Protein AF-A0A964AN20-F1 (afdb_monomer)

Foldseek 3Di:
DDDDDPPPPPDPVLVVCAPVLLVPVFDWDKQWQDLVPNVVSLVVVLVVVVVVCVVDPQFWKFKDFPNHTDDDTHGPCCSNVVPNCCVVCVPDVNVVVVVVVDTGIITITRDDPLSVLQVVLSVCVVVVVLVSSLVSLVVSCVSPVLPLSSLLNNLVSCVVVVVNVSSLVSLVSSLVPVPGPSNVVSVVVNVVVVVD

pLDDT: mean 70.4, std 17.15, range [36.31, 95.69]

Solvent-accessible surface area (backbone atoms only — not comparable to full-atom values): 10797 Å² total; per-residue (Å²): 135,86,84,83,81,82,86,81,82,80,77,60,70,70,68,80,53,61,64,54,50,54,69,71,66,59,64,66,45,79,42,71,38,43,83,93,43,46,72,56,41,51,51,52,50,50,54,57,49,47,59,47,45,77,74,39,87,53,51,26,39,35,42,23,47,93,89,40,73,61,73,75,75,37,48,32,69,50,62,69,64,59,67,51,45,56,71,66,37,65,52,69,50,40,48,52,51,62,74,62,74,53,79,39,66,38,38,40,34,61,45,42,74,41,58,58,34,31,50,51,16,42,54,30,42,75,72,64,39,52,71,61,14,51,51,26,20,52,50,18,32,72,74,34,80,82,38,33,52,30,26,29,54,44,15,53,51,30,43,77,72,65,41,51,71,64,13,52,52,24,20,58,60,8,34,70,39,75,89,41,63,34,7,48,52,20,46,55,51,51,53,61,63,74,75,110

Nearest PDB structures (foldseek):
  3ma5-assembly1_A  TM=8.928E-01  e=1.104E-02  Salinibacter ruber DSM 13855
  6zbk-assembly1_A  TM=6.399E-01  e=8.072E-02  Homo sapiens
  8ye5-assembly1_A  TM=6.443E-01  e=7.249E-02  Dehalobacter sp.
  6b85-assembly1_J  TM=3.900E-01  e=4.669E-03  synthetic construct
  8ye5-assembly1_B  TM=6.447E-01  e=1.241E-01  Dehalobacter sp.

Mean predicted aligned error: 14.29 Å

Secondary structure (DSSP, 8-state):
------TT--S-HHHHTTTHHHHHHS-EEEEEE-TTSHHHHHHHHHHHHHHHHHHS---EEEEEETTEE-SPPEEHHHHHTSTTHHHHIIIIIHHHHHHH-S-EEEEEEEE-HHHHHHHHHHHHHHTT-HHHHHHHHHHHHHH-TT-HHHHHHHHHHHHHTT-HHHHHHHHHHHTT-SSSHHHHHHHHHHHHHH--

Structure (mmCIF, N/CA/C/O backbone):
data_AF-A0A964AN20-F1
#
_entry.id   AF-A0A964AN20-F1
#
loop_
_atom_site.group_PDB
_atom_site.id
_atom_site.type_symbol
_atom_site.label_atom_id
_atom_site.label_alt_id
_atom_site.label_comp_id
_atom_site.label_asym_id
_atom_site.label_entity_id
_atom_site.label_seq_id
_atom_site.pdbx_PDB_ins_code
_atom_site.Cartn_x
_atom_site.Cartn_y
_atom_site.Cartn_z
_atom_site.occupancy
_atom_site.B_iso_or_equiv
_atom_site.auth_seq_id
_atom_site.auth_comp_id
_atom_site.auth_asym_id
_atom_site.auth_atom_id
_atom_site.pdbx_PDB_model_num
ATOM 1 N N . MET A 1 1 ? -27.726 37.365 24.571 1.00 39.28 1 MET A N 1
ATOM 2 C CA . MET A 1 1 ? -28.170 36.554 23.419 1.00 39.28 1 MET A CA 1
ATOM 3 C C . MET A 1 1 ? -27.233 35.361 23.343 1.00 39.28 1 MET A C 1
ATOM 5 O O . MET A 1 1 ? -26.036 35.620 23.393 1.00 39.28 1 MET A O 1
ATOM 9 N N . PRO A 1 2 ? -27.728 34.114 23.355 1.00 36.31 2 PRO A N 1
ATOM 10 C CA . PRO A 1 2 ? -26.884 32.935 23.206 1.00 36.31 2 PRO A CA 1
ATOM 11 C C . PRO A 1 2 ? -26.557 32.668 21.727 1.00 36.31 2 PRO A C 1
ATOM 13 O O . PRO A 1 2 ? -27.340 33.026 20.850 1.00 36.31 2 PRO A O 1
ATOM 16 N N . ASP A 1 3 ? -25.372 32.091 21.535 1.00 44.06 3 ASP A N 1
ATOM 17 C CA . ASP A 1 3 ? -24.833 31.261 20.450 1.00 44.06 3 ASP A CA 1
ATOM 18 C C . ASP A 1 3 ? -25.359 31.381 19.009 1.00 44.06 3 ASP A C 1
ATOM 20 O O . ASP A 1 3 ? -26.504 31.072 18.687 1.00 44.06 3 ASP A O 1
ATOM 24 N N . GLN A 1 4 ? -24.413 31.662 18.108 1.00 38.28 4 GLN A N 1
ATOM 25 C CA . GLN A 1 4 ? -24.380 31.074 16.769 1.00 38.28 4 GLN A CA 1
ATOM 26 C C . GLN A 1 4 ? -23.122 30.210 16.652 1.00 38.28 4 GLN A C 1
ATOM 28 O O . GLN A 1 4 ? -22.058 30.664 16.241 1.00 38.28 4 GLN A O 1
ATOM 33 N N . ASP A 1 5 ? -23.270 28.981 17.140 1.00 39.00 5 ASP A N 1
ATOM 34 C CA . ASP A 1 5 ? -22.847 27.731 16.507 1.00 39.00 5 ASP A CA 1
ATOM 35 C C . ASP A 1 5 ? -21.894 27.884 15.301 1.00 39.00 5 ASP A C 1
ATOM 37 O O . ASP A 1 5 ? -22.297 27.928 14.137 1.00 39.00 5 ASP A O 1
ATOM 41 N N . ASN A 1 6 ? -20.592 27.927 15.587 1.00 37.28 6 ASN A N 1
ATOM 42 C CA . ASN A 1 6 ? -19.545 27.666 14.604 1.00 37.28 6 ASN A CA 1
ATOM 43 C C . ASN A 1 6 ? -19.375 26.143 14.458 1.00 37.28 6 ASN A C 1
ATOM 45 O O . ASN A 1 6 ? -18.392 25.560 14.908 1.00 37.28 6 ASN A O 1
ATOM 49 N N . ALA A 1 7 ? -20.378 25.490 13.875 1.00 37.16 7 ALA A N 1
ATOM 50 C CA . ALA A 1 7 ? -20.425 24.045 13.664 1.00 37.16 7 ALA A CA 1
ATOM 51 C C . ALA A 1 7 ? -19.772 23.625 12.331 1.00 37.16 7 ALA A C 1
ATOM 53 O O . ALA A 1 7 ? -20.357 22.859 11.567 1.00 37.16 7 ALA A O 1
ATOM 54 N N . GLN A 1 8 ? -18.582 24.147 12.010 1.00 38.41 8 GLN A N 1
ATOM 55 C CA . GLN A 1 8 ? -17.880 23.800 10.762 1.00 38.41 8 GLN A CA 1
ATOM 56 C C . GLN A 1 8 ? -16.446 23.274 10.920 1.00 38.41 8 GLN A C 1
ATOM 58 O O . GLN A 1 8 ? -15.786 23.069 9.909 1.00 38.41 8 GLN A O 1
ATOM 63 N N . ASP A 1 9 ? -15.963 22.969 12.129 1.00 40.94 9 ASP A N 1
ATOM 64 C CA . ASP A 1 9 ? -14.586 22.462 12.286 1.00 40.94 9 ASP A CA 1
ATOM 65 C C . ASP A 1 9 ? -14.457 21.369 13.360 1.00 40.94 9 ASP A C 1
ATOM 67 O O . ASP A 1 9 ? -13.808 21.534 14.389 1.00 40.94 9 ASP A O 1
ATOM 71 N N . THR A 1 10 ? -15.149 20.243 13.159 1.00 39.31 10 THR A N 1
ATOM 72 C CA . THR A 1 10 ? -15.039 19.055 14.034 1.00 39.31 10 THR A CA 1
ATOM 73 C C . THR A 1 10 ? -14.779 17.762 13.266 1.00 39.31 10 THR A C 1
ATOM 75 O O . THR A 1 10 ? -15.050 16.679 13.779 1.00 39.31 10 THR A O 1
ATOM 78 N N . GLN A 1 11 ? -14.213 17.837 12.057 1.00 38.84 11 GLN A N 1
ATOM 79 C CA . GLN A 1 11 ? -13.643 16.629 11.462 1.00 38.84 11 GLN A CA 1
ATOM 80 C C . GLN A 1 11 ? -12.325 16.310 12.182 1.00 38.84 11 GLN A C 1
ATOM 82 O O . GLN A 1 11 ? -11.408 17.144 12.162 1.00 38.84 11 GLN A O 1
ATOM 87 N N . PRO A 1 12 ? -12.213 15.156 12.869 1.00 48.31 12 PRO A N 1
ATOM 88 C CA . PRO A 1 12 ? -10.978 14.779 13.546 1.00 48.31 12 PRO A CA 1
ATOM 89 C C . PRO A 1 12 ? -9.826 14.787 12.532 1.00 48.31 12 PRO A C 1
ATOM 91 O O . PRO A 1 12 ? -9.980 14.293 11.421 1.00 48.31 12 PRO A O 1
ATOM 94 N N . GLU A 1 13 ? -8.671 15.357 12.896 1.00 49.47 13 GLU A N 1
ATOM 95 C CA . GLU A 1 13 ? -7.493 15.537 12.016 1.00 49.47 13 GLU A CA 1
ATOM 96 C C . GLU A 1 13 ? -7.083 14.281 11.237 1.00 49.47 13 GLU A C 1
ATOM 98 O O . GLU A 1 13 ? -6.589 14.358 10.118 1.00 49.47 13 GLU A O 1
ATOM 103 N N . ASP A 1 14 ? -7.394 13.120 11.790 1.00 48.59 14 ASP A N 1
ATOM 104 C CA . ASP A 1 14 ? -7.107 11.813 11.221 1.00 48.59 14 ASP A CA 1
ATOM 105 C C . ASP A 1 14 ? -7.927 11.512 9.940 1.00 48.59 14 ASP A C 1
ATOM 107 O O . ASP A 1 14 ? -7.502 10.704 9.118 1.00 48.59 14 ASP A O 1
ATOM 111 N N . GLU A 1 15 ? -9.074 12.178 9.728 1.00 49.66 15 GLU A N 1
ATOM 112 C CA . GLU A 1 15 ? -9.816 12.162 8.453 1.00 49.66 15 GLU A CA 1
ATOM 113 C C . GLU A 1 15 ? -9.098 12.980 7.368 1.00 49.66 15 GLU A C 1
ATOM 115 O O . GLU A 1 15 ? -9.157 12.629 6.190 1.00 49.66 15 GLU A O 1
ATOM 120 N N . ARG A 1 16 ? -8.362 14.040 7.743 1.00 55.00 16 ARG A N 1
ATOM 121 C CA . ARG A 1 16 ? -7.629 14.896 6.786 1.00 55.00 16 ARG A CA 1
ATOM 122 C C . ARG A 1 16 ? -6.410 14.196 6.184 1.00 55.00 16 ARG A C 1
ATOM 124 O O . ARG A 1 16 ? -5.972 14.565 5.088 1.00 55.00 16 ARG A O 1
ATOM 131 N N . ASP A 1 17 ? -5.890 13.193 6.882 1.00 53.97 17 ASP A N 1
ATOM 132 C CA . ASP A 1 17 ? -4.700 12.426 6.514 1.00 53.97 17 ASP A CA 1
ATOM 133 C C . ASP A 1 17 ? -5.011 11.058 5.888 1.00 53.97 17 ASP A C 1
ATOM 135 O O . ASP A 1 17 ? -4.098 10.323 5.484 1.00 53.97 17 ASP A O 1
ATOM 139 N N . PHE A 1 18 ? -6.294 10.728 5.748 1.00 56.81 18 PHE A N 1
ATOM 140 C CA . PHE A 1 18 ? -6.753 9.471 5.178 1.00 56.81 18 PHE A CA 1
ATOM 141 C C . PHE A 1 18 ? -6.173 9.240 3.772 1.00 56.81 18 PHE A C 1
ATOM 143 O O . PHE A 1 18 ? -6.232 10.102 2.894 1.00 56.81 18 PHE A O 1
ATOM 150 N N . GLY A 1 19 ? -5.538 8.082 3.564 1.00 52.19 19 GLY A N 1
ATOM 151 C CA . GLY A 1 19 ? -4.968 7.692 2.273 1.00 52.19 19 GLY A CA 1
ATOM 152 C C . GLY A 1 19 ? -3.698 8.421 1.800 1.00 52.19 19 GLY A C 1
ATOM 153 O O . GLY A 1 19 ? -3.115 7.964 0.818 1.00 52.19 19 GLY A O 1
ATOM 154 N N . ARG A 1 20 ? -3.211 9.490 2.459 1.00 57.25 20 ARG A N 1
ATOM 155 C CA . ARG A 1 20 ? -2.037 10.261 1.972 1.00 57.25 20 ARG A CA 1
ATOM 156 C C . ARG A 1 20 ? -0.730 9.466 1.936 1.00 57.25 20 ARG A C 1
ATOM 158 O O . ARG A 1 20 ? -0.070 9.432 0.906 1.00 57.25 20 ARG A O 1
ATOM 165 N N . GLY A 1 21 ? -0.351 8.809 3.030 1.00 51.03 21 GLY A N 1
ATOM 166 C CA . GLY A 1 21 ? 0.945 8.116 3.107 1.00 51.03 21 GLY A CA 1
ATOM 167 C C . GLY A 1 21 ? 1.010 6.810 2.320 1.00 51.03 21 GLY A C 1
ATOM 168 O O . GLY A 1 21 ? 2.102 6.414 1.917 1.00 51.03 21 GLY A O 1
ATOM 169 N N . ALA A 1 22 ? -0.141 6.203 2.007 1.00 47.94 22 ALA A N 1
ATOM 170 C CA . ALA A 1 22 ? -0.197 5.055 1.113 1.00 47.94 22 ALA A CA 1
ATOM 171 C C . ALA A 1 22 ? 0.322 5.440 -0.280 1.00 47.94 22 ALA A C 1
ATOM 173 O O . ALA A 1 22 ? 1.158 4.738 -0.829 1.00 47.94 22 ALA A O 1
ATOM 174 N N . GLN A 1 23 ? -0.112 6.579 -0.836 1.00 46.19 23 GLN A N 1
ATOM 175 C CA . GLN A 1 23 ? 0.179 6.945 -2.228 1.00 46.19 23 GLN A CA 1
ATOM 176 C C . GLN A 1 23 ? 1.659 7.230 -2.513 1.00 46.19 23 GLN A C 1
ATOM 178 O O . GLN A 1 23 ? 2.114 6.928 -3.618 1.00 46.19 23 GLN A O 1
ATOM 183 N N . ASP A 1 24 ? 2.389 7.766 -1.533 1.00 46.38 24 ASP A N 1
ATOM 184 C CA . ASP A 1 24 ? 3.753 8.273 -1.720 1.00 46.38 24 ASP A CA 1
ATOM 185 C C . ASP A 1 24 ? 4.848 7.246 -1.387 1.00 46.38 24 ASP A C 1
ATOM 187 O O . ASP A 1 24 ? 5.985 7.386 -1.841 1.00 46.38 24 ASP A O 1
ATOM 191 N N . PHE A 1 25 ? 4.532 6.185 -0.634 1.00 46.16 25 PHE A N 1
ATOM 192 C CA . PHE A 1 25 ? 5.515 5.148 -0.293 1.00 46.16 25 PHE A CA 1
ATOM 193 C C . PHE A 1 25 ? 5.800 4.172 -1.450 1.00 46.16 25 PHE A C 1
ATOM 195 O O . PHE A 1 25 ? 6.805 3.454 -1.440 1.00 46.16 25 PHE A O 1
ATOM 202 N N . PHE A 1 26 ? 4.953 4.145 -2.482 1.00 50.50 26 PHE A N 1
ATOM 203 C CA . PHE A 1 26 ? 5.126 3.265 -3.636 1.00 50.50 26 PHE A CA 1
ATOM 204 C C .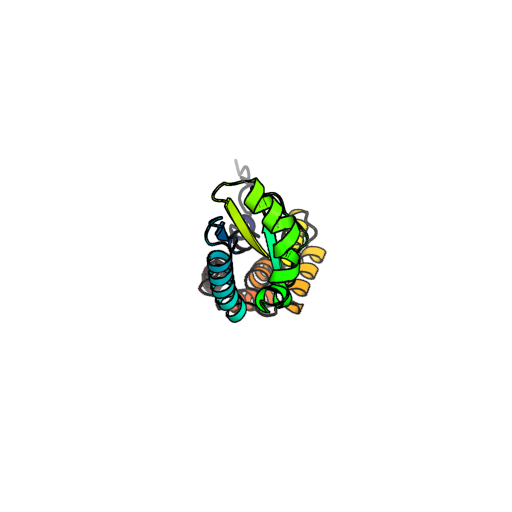 PHE A 1 26 ? 6.355 3.690 -4.448 1.00 50.50 26 PHE A C 1
ATOM 206 O O . PHE A 1 26 ? 6.320 4.631 -5.241 1.00 50.50 26 PHE A O 1
ATOM 213 N N . LYS A 1 27 ? 7.476 2.997 -4.200 1.00 60.09 27 LYS A N 1
ATOM 214 C CA . LYS A 1 27 ? 8.820 3.268 -4.731 1.00 60.09 27 LYS A CA 1
ATOM 215 C C . LYS A 1 27 ? 8.838 3.284 -6.263 1.00 60.09 27 LYS A C 1
ATOM 217 O O . LYS A 1 27 ? 9.193 2.300 -6.909 1.00 60.09 27 LYS A O 1
ATOM 222 N N . ARG A 1 28 ? 8.532 4.440 -6.847 1.00 57.56 28 ARG A N 1
ATOM 223 C CA . ARG A 1 28 ? 8.934 4.807 -8.201 1.00 57.56 28 ARG A CA 1
ATOM 224 C C . ARG A 1 28 ? 10.384 5.258 -8.138 1.00 57.56 28 ARG A C 1
ATOM 226 O O . ARG A 1 28 ? 10.700 6.254 -7.492 1.00 57.56 28 ARG A O 1
ATOM 233 N N . PHE A 1 29 ? 11.276 4.550 -8.814 1.00 64.31 29 PHE A N 1
ATOM 234 C CA . PHE A 1 29 ? 12.666 4.980 -8.938 1.00 64.31 29 PHE A CA 1
ATOM 235 C C . PHE A 1 29 ? 12.996 5.252 -10.399 1.00 64.31 29 PHE A C 1
ATOM 237 O O . PHE A 1 29 ? 12.560 4.552 -11.314 1.00 64.31 29 PHE A O 1
ATOM 244 N N . LYS A 1 30 ? 13.751 6.331 -10.604 1.00 58.25 30 LYS A N 1
ATOM 245 C CA . LYS A 1 30 ? 14.272 6.712 -11.911 1.00 58.25 30 LYS A CA 1
ATOM 246 C C . LYS A 1 30 ? 15.559 5.939 -12.140 1.00 58.25 30 LYS A C 1
ATOM 248 O O . LYS A 1 30 ? 16.480 6.031 -11.331 1.00 58.25 30 LYS A O 1
ATOM 253 N N . VAL A 1 31 ? 15.603 5.190 -13.230 1.00 63.75 31 VAL A N 1
ATOM 254 C CA . VAL A 1 31 ? 16.800 4.491 -13.691 1.00 63.75 31 VAL A CA 1
ATOM 255 C C . VAL A 1 31 ? 17.295 5.213 -14.934 1.00 63.75 31 VAL A C 1
ATOM 257 O O . VAL A 1 31 ? 16.530 5.427 -15.876 1.00 63.75 31 VAL A O 1
ATOM 260 N N . GLU A 1 32 ? 18.557 5.631 -14.911 1.00 64.62 32 GLU A N 1
ATOM 261 C CA . GLU A 1 32 ? 19.245 6.137 -16.095 1.00 64.62 32 GLU A CA 1
ATOM 262 C C . GLU A 1 32 ? 19.719 4.937 -16.915 1.00 64.62 32 GLU A C 1
ATOM 264 O O . GLU A 1 32 ? 20.394 4.050 -16.395 1.00 64.62 32 GLU A O 1
ATOM 269 N N . ILE A 1 33 ? 19.322 4.891 -18.183 1.00 65.50 33 ILE A N 1
ATOM 270 C CA . ILE A 1 33 ? 19.826 3.916 -19.144 1.00 65.50 33 ILE A CA 1
ATOM 271 C C . ILE A 1 33 ? 20.826 4.635 -20.035 1.00 65.50 33 ILE A C 1
ATOM 273 O O . ILE A 1 33 ? 20.456 5.536 -20.801 1.00 65.50 33 ILE A O 1
ATOM 277 N N . ASP A 1 34 ? 22.085 4.226 -19.915 1.00 65.81 34 ASP A N 1
ATOM 278 C CA . ASP A 1 34 ? 23.139 4.654 -20.820 1.00 65.81 34 ASP A CA 1
ATOM 279 C C . ASP A 1 34 ? 23.084 3.781 -22.090 1.00 65.81 34 ASP A C 1
ATOM 281 O O . ASP A 1 34 ? 23.128 2.550 -21.989 1.00 65.81 34 ASP A O 1
ATOM 285 N N . PRO A 1 35 ? 22.935 4.374 -23.290 1.00 63.72 35 PRO A N 1
ATOM 286 C CA . PRO A 1 35 ? 22.885 3.621 -24.541 1.00 63.72 35 PRO A CA 1
ATOM 287 C C . PRO A 1 35 ? 24.163 2.819 -24.835 1.00 63.72 35 PRO A C 1
ATOM 289 O O . PRO A 1 35 ? 24.071 1.800 -25.522 1.00 63.72 35 PRO A O 1
ATOM 292 N N . ASP A 1 36 ? 25.318 3.225 -24.297 1.00 68.56 36 ASP A N 1
ATOM 293 C CA . ASP A 1 36 ? 26.601 2.547 -24.521 1.00 68.56 36 ASP A CA 1
ATOM 294 C C . ASP A 1 36 ? 26.845 1.389 -23.533 1.00 68.56 36 ASP A C 1
ATOM 296 O O . ASP A 1 36 ? 27.688 0.525 -23.783 1.00 68.56 36 ASP A O 1
ATOM 300 N N . SER A 1 37 ? 26.087 1.324 -22.430 1.00 68.44 37 SER A N 1
ATOM 301 C CA . SER A 1 37 ? 26.238 0.316 -21.367 1.00 68.44 37 SER A CA 1
ATOM 302 C C . SER A 1 37 ? 24.900 -0.208 -20.829 1.00 68.44 37 SER A C 1
ATOM 304 O O . SER A 1 37 ? 24.752 -0.510 -19.643 1.00 68.44 37 SER A O 1
ATOM 306 N N . ILE A 1 38 ? 23.927 -0.395 -21.730 1.00 63.28 38 ILE A N 1
ATOM 307 C CA . ILE A 1 38 ? 22.571 -0.878 -21.413 1.00 63.28 38 ILE A CA 1
ATOM 308 C C . ILE A 1 38 ? 22.607 -2.127 -20.519 1.00 63.28 38 ILE A C 1
ATOM 310 O O . ILE A 1 38 ? 21.869 -2.206 -19.539 1.00 63.28 38 ILE A O 1
ATOM 314 N N . ASP A 1 39 ? 23.475 -3.094 -20.824 1.00 64.31 39 ASP A N 1
ATOM 315 C CA . ASP A 1 39 ? 23.550 -4.362 -20.089 1.00 64.31 39 ASP A CA 1
ATOM 316 C C . ASP A 1 39 ? 23.997 -4.170 -18.625 1.00 64.31 39 ASP A C 1
ATOM 318 O O . ASP A 1 39 ? 23.492 -4.849 -17.726 1.00 64.31 39 ASP A O 1
ATOM 322 N N . ASP A 1 40 ? 24.881 -3.203 -18.363 1.00 67.81 40 ASP A N 1
ATOM 323 C CA . ASP A 1 40 ? 25.337 -2.874 -17.012 1.00 67.81 40 ASP A CA 1
ATOM 324 C C . ASP A 1 40 ? 24.278 -2.071 -16.244 1.00 67.81 40 ASP A C 1
ATOM 326 O O . ASP A 1 40 ? 23.983 -2.412 -15.095 1.00 67.81 40 ASP A O 1
ATOM 330 N N . SER A 1 41 ? 23.616 -1.095 -16.885 1.00 64.12 41 SER A N 1
ATOM 331 C CA . SER A 1 41 ? 22.492 -0.358 -16.278 1.00 64.12 41 SER A CA 1
ATOM 332 C C . SER A 1 41 ? 21.348 -1.298 -15.873 1.00 64.12 41 SER A C 1
ATOM 334 O O . SER A 1 41 ? 20.754 -1.161 -14.799 1.00 64.12 41 SER A O 1
ATOM 336 N N . LEU A 1 42 ? 21.049 -2.301 -16.706 1.00 64.81 42 LEU A N 1
ATOM 337 C CA . LEU A 1 42 ? 20.033 -3.314 -16.415 1.00 64.81 42 LEU A CA 1
ATOM 338 C C . LEU A 1 42 ? 20.459 -4.251 -15.275 1.00 64.81 42 LEU A C 1
ATOM 340 O O . LEU A 1 42 ? 19.633 -4.603 -14.428 1.00 64.81 42 LEU A O 1
ATOM 344 N N . ARG A 1 43 ? 21.739 -4.638 -15.215 1.00 69.81 43 ARG A N 1
ATOM 345 C CA . ARG A 1 43 ? 22.283 -5.473 -14.131 1.00 69.81 43 ARG A CA 1
ATOM 346 C C . ARG A 1 43 ? 22.253 -4.743 -12.785 1.00 69.81 43 ARG A C 1
ATOM 348 O O . ARG A 1 43 ? 21.889 -5.344 -11.768 1.00 69.81 43 ARG A O 1
ATOM 355 N N . GLU A 1 44 ? 22.594 -3.458 -12.769 1.00 68.75 44 GLU A N 1
ATOM 356 C CA . GLU A 1 44 ? 22.532 -2.616 -11.572 1.00 68.75 44 GLU A CA 1
ATOM 357 C C . GLU A 1 44 ? 21.086 -2.460 -11.082 1.00 68.75 44 GLU A C 1
ATOM 359 O O . GLU A 1 44 ? 20.785 -2.710 -9.911 1.00 68.75 44 GLU A O 1
ATOM 364 N N . MET A 1 45 ? 20.162 -2.164 -12.000 1.00 69.31 45 MET A N 1
ATOM 365 C CA . MET A 1 45 ? 18.730 -2.108 -11.714 1.00 69.31 45 MET A CA 1
ATOM 366 C C . MET A 1 45 ? 18.210 -3.438 -11.145 1.00 69.31 45 MET A C 1
ATOM 368 O O . MET A 1 45 ? 17.510 -3.438 -10.133 1.00 69.31 45 MET A O 1
ATOM 372 N N . GLY A 1 46 ? 18.581 -4.574 -11.742 1.00 67.88 46 GLY A N 1
ATOM 373 C CA . GLY A 1 46 ? 18.210 -5.903 -11.251 1.00 67.88 46 GLY A CA 1
ATOM 374 C C . GLY A 1 46 ? 18.730 -6.185 -9.839 1.00 67.88 46 GLY A C 1
ATOM 375 O O . GLY A 1 46 ? 18.010 -6.750 -9.019 1.00 67.88 46 GLY A O 1
ATOM 376 N N . THR A 1 47 ? 19.944 -5.732 -9.519 1.00 70.31 47 THR A N 1
ATOM 377 C CA . THR A 1 47 ? 20.533 -5.867 -8.175 1.00 70.31 47 THR A CA 1
ATOM 378 C C . THR A 1 47 ? 19.780 -5.018 -7.149 1.00 70.31 47 THR A C 1
ATOM 380 O O . THR A 1 47 ? 19.452 -5.502 -6.065 1.00 70.31 47 THR A O 1
ATOM 383 N N . ARG A 1 48 ? 19.423 -3.780 -7.510 1.00 69.94 48 ARG A N 1
ATOM 384 C CA . ARG A 1 48 ? 18.636 -2.876 -6.658 1.00 69.94 48 ARG A CA 1
ATOM 385 C C . ARG A 1 48 ? 17.220 -3.402 -6.417 1.00 69.94 48 ARG A C 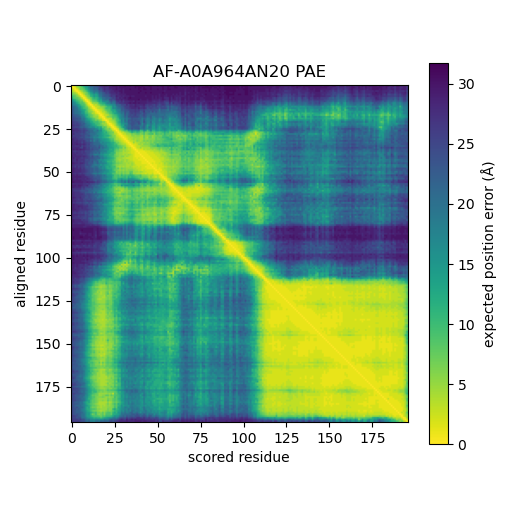1
ATOM 387 O O . ARG A 1 48 ? 16.733 -3.363 -5.292 1.00 69.94 48 ARG A O 1
ATOM 394 N N . ILE A 1 49 ? 16.581 -3.940 -7.456 1.00 66.69 49 ILE A N 1
ATOM 395 C CA . ILE A 1 49 ? 15.239 -4.531 -7.374 1.00 66.69 49 ILE A CA 1
ATOM 396 C C . ILE A 1 49 ? 15.251 -5.833 -6.577 1.00 66.69 49 ILE A C 1
ATOM 398 O O . ILE A 1 49 ? 14.325 -6.059 -5.808 1.00 66.69 49 ILE A O 1
ATOM 402 N N . ARG A 1 50 ? 16.299 -6.660 -6.686 1.00 68.31 50 ARG A N 1
ATOM 403 C CA . ARG A 1 50 ? 16.444 -7.879 -5.875 1.00 68.31 50 ARG A CA 1
ATOM 404 C C . ARG A 1 50 ? 16.491 -7.563 -4.378 1.00 68.31 50 ARG A C 1
ATOM 406 O O . ARG A 1 50 ? 15.761 -8.183 -3.618 1.00 68.31 50 ARG A O 1
ATOM 413 N N . GLY A 1 51 ? 17.252 -6.545 -3.971 1.00 63.78 51 GLY A N 1
ATOM 414 C CA . GLY A 1 51 ? 17.268 -6.100 -2.572 1.00 63.78 51 GLY A CA 1
ATOM 415 C C . GLY A 1 51 ? 15.897 -5.620 -2.078 1.00 63.78 51 GLY A C 1
ATOM 416 O O . GLY A 1 51 ? 15.529 -5.876 -0.937 1.00 63.78 51 GLY A O 1
ATOM 417 N N . LEU A 1 52 ? 15.107 -4.984 -2.949 1.00 60.81 52 LEU A N 1
ATOM 418 C CA . LEU A 1 52 ? 13.729 -4.601 -2.634 1.00 60.81 52 LEU A CA 1
ATOM 419 C C . LEU A 1 52 ? 12.795 -5.819 -2.577 1.00 60.81 52 LEU A C 1
ATOM 421 O O . LEU A 1 52 ? 11.968 -5.891 -1.676 1.00 60.81 52 LEU A O 1
ATOM 425 N N . TYR A 1 53 ? 12.944 -6.783 -3.486 1.00 60.62 53 TYR A N 1
ATOM 426 C CA . TYR A 1 53 ? 12.193 -8.042 -3.498 1.00 60.62 53 TYR A CA 1
ATOM 427 C C . TYR A 1 53 ? 12.405 -8.864 -2.221 1.00 60.62 53 TYR A C 1
ATOM 429 O O . TYR A 1 53 ? 11.449 -9.396 -1.659 1.00 60.62 53 TYR A O 1
ATOM 437 N N . ASP A 1 54 ? 13.640 -8.913 -1.723 1.00 57.09 54 ASP A N 1
ATOM 438 C CA . ASP A 1 54 ? 13.969 -9.615 -0.480 1.00 57.09 54 ASP A CA 1
ATOM 439 C C . ASP A 1 54 ? 13.395 -8.897 0.762 1.00 57.09 54 ASP A C 1
ATOM 441 O O . ASP A 1 54 ? 13.147 -9.531 1.786 1.00 57.09 54 ASP A O 1
ATOM 445 N N . GLN A 1 55 ? 13.128 -7.586 0.664 1.00 53.91 55 GLN A N 1
ATOM 446 C CA . GLN A 1 55 ? 12.543 -6.745 1.723 1.00 53.91 55 GLN A CA 1
ATOM 447 C C . GLN A 1 55 ? 11.012 -6.587 1.623 1.00 53.91 55 GLN A C 1
ATOM 449 O O . GLN A 1 55 ? 10.376 -6.102 2.557 1.00 53.91 55 GLN A O 1
ATOM 454 N N . GLY A 1 56 ? 10.393 -6.984 0.510 1.00 56.31 56 GLY A N 1
ATOM 455 C CA . GLY A 1 56 ? 8.966 -6.802 0.258 1.00 56.31 56 GLY A CA 1
ATOM 456 C C . GLY A 1 56 ? 8.502 -7.574 -0.976 1.00 56.31 56 GLY A C 1
ATOM 457 O O . GLY A 1 56 ? 9.180 -7.619 -1.997 1.00 56.31 56 GLY A O 1
ATOM 458 N N . ARG A 1 57 ? 7.326 -8.205 -0.896 1.00 57.81 57 ARG A N 1
ATOM 459 C CA . ARG A 1 57 ? 6.830 -9.175 -1.892 1.00 57.81 57 ARG A CA 1
ATOM 460 C C . ARG A 1 57 ? 6.270 -8.510 -3.158 1.00 57.81 57 ARG A C 1
ATOM 462 O O . ARG A 1 57 ? 5.095 -8.653 -3.474 1.00 57.81 57 ARG A O 1
ATOM 469 N N . TYR A 1 58 ? 7.096 -7.783 -3.898 1.00 62.88 58 TYR A N 1
ATOM 470 C CA . TYR A 1 58 ? 6.710 -7.178 -5.174 1.00 62.88 58 TYR A CA 1
ATOM 471 C C . TYR A 1 58 ? 6.421 -8.251 -6.232 1.00 62.88 58 TYR A C 1
ATOM 473 O O . TYR A 1 58 ? 7.215 -9.169 -6.440 1.00 62.88 58 TYR A O 1
ATOM 481 N N . THR A 1 59 ? 5.283 -8.137 -6.917 1.00 60.91 59 THR A N 1
ATOM 482 C CA . THR A 1 59 ? 4.800 -9.164 -7.857 1.00 60.91 59 THR A CA 1
ATOM 483 C C . THR A 1 59 ? 4.937 -8.758 -9.316 1.00 60.91 59 THR A C 1
ATOM 485 O O . THR A 1 59 ? 5.075 -9.643 -10.164 1.00 60.91 59 THR A O 1
ATOM 488 N N . LYS A 1 60 ? 4.941 -7.456 -9.632 1.00 69.31 60 LYS A N 1
ATOM 489 C CA . LYS A 1 60 ? 5.048 -6.948 -11.008 1.00 69.31 60 LYS A CA 1
ATOM 490 C C . LYS A 1 60 ? 5.958 -5.719 -11.095 1.00 69.31 60 LYS A C 1
ATOM 492 O O . LYS A 1 60 ? 6.092 -4.956 -10.142 1.00 69.31 60 LYS A O 1
ATOM 497 N N . VAL A 1 61 ? 6.557 -5.536 -12.264 1.00 70.25 61 VAL A N 1
ATOM 498 C CA . VAL A 1 61 ? 7.377 -4.398 -12.671 1.00 70.25 61 VAL A CA 1
ATOM 499 C C . VAL A 1 61 ? 6.626 -3.664 -13.770 1.00 70.25 61 VAL A C 1
ATOM 501 O O . VAL A 1 61 ? 6.367 -4.226 -14.836 1.00 70.25 61 VAL A O 1
ATOM 504 N N . ARG A 1 62 ? 6.290 -2.403 -13.521 1.00 70.62 62 ARG A N 1
ATOM 505 C CA . ARG A 1 62 ? 5.747 -1.494 -14.521 1.00 70.62 62 ARG A CA 1
ATOM 506 C C . ARG A 1 62 ? 6.839 -0.548 -14.982 1.00 70.62 62 ARG A C 1
ATOM 508 O O . ARG A 1 62 ? 7.557 0.040 -14.177 1.00 70.62 62 ARG A O 1
ATOM 515 N N . VAL A 1 63 ? 6.944 -0.410 -16.295 1.00 68.19 63 VAL A N 1
ATOM 516 C CA . VAL A 1 63 ? 7.942 0.431 -16.943 1.00 68.19 63 VAL A CA 1
ATOM 517 C C . VAL A 1 63 ? 7.226 1.610 -17.583 1.00 68.19 63 VAL A C 1
ATOM 519 O O . VAL A 1 63 ? 6.332 1.428 -18.410 1.00 68.19 63 VAL A O 1
ATOM 522 N N . SER A 1 64 ? 7.616 2.821 -17.201 1.00 65.06 64 SER A N 1
ATOM 523 C CA . SER A 1 64 ? 7.023 4.062 -17.691 1.00 65.06 64 SER A CA 1
ATOM 524 C C . SER A 1 64 ? 8.098 4.994 -18.247 1.00 65.06 64 SER A C 1
ATOM 526 O O . SER A 1 64 ? 9.188 5.122 -17.694 1.00 65.06 64 SER A O 1
ATOM 528 N N . TYR A 1 65 ? 7.785 5.684 -19.341 1.00 62.03 65 TYR A N 1
ATOM 529 C CA . TYR A 1 65 ? 8.619 6.720 -19.943 1.00 62.03 65 TYR A CA 1
ATOM 530 C C . TYR A 1 65 ? 7.848 8.037 -19.998 1.00 62.03 65 TYR A C 1
ATOM 532 O O . TYR A 1 65 ? 6.753 8.098 -20.560 1.00 62.03 65 TYR A O 1
ATOM 540 N N . ARG A 1 66 ? 8.408 9.105 -19.409 1.00 64.94 66 ARG A N 1
ATOM 541 C CA . ARG A 1 66 ? 7.751 10.427 -19.298 1.00 64.94 66 ARG A CA 1
ATOM 542 C C . ARG A 1 66 ? 6.303 10.326 -18.778 1.00 64.94 66 ARG A C 1
ATOM 544 O O . ARG A 1 66 ? 5.399 10.964 -19.314 1.00 64.94 66 ARG A O 1
ATOM 551 N N . GLY A 1 67 ? 6.083 9.471 -17.777 1.00 59.97 67 GLY A N 1
ATOM 552 C CA . GLY A 1 67 ? 4.767 9.219 -17.180 1.00 59.97 67 GLY A CA 1
ATOM 553 C C . GLY A 1 67 ? 3.812 8.350 -18.008 1.00 59.97 67 GLY A C 1
ATOM 554 O O . GLY A 1 67 ? 2.683 8.134 -17.581 1.00 59.97 67 GLY A O 1
ATOM 555 N N . LYS A 1 68 ? 4.224 7.836 -19.175 1.00 67.12 68 LYS A N 1
ATOM 556 C CA . LYS A 1 68 ? 3.422 6.908 -19.987 1.00 67.12 68 LYS A CA 1
ATOM 557 C C . LYS A 1 68 ? 3.963 5.492 -19.866 1.00 67.12 68 LYS A C 1
ATOM 559 O O . LYS A 1 68 ? 5.143 5.267 -20.123 1.00 67.12 68 LYS A O 1
ATOM 564 N N . GLN A 1 69 ? 3.097 4.544 -19.522 1.00 66.06 69 GLN A N 1
ATOM 565 C CA . GLN A 1 69 ? 3.449 3.130 -19.472 1.00 66.06 69 GLN A CA 1
ATOM 566 C C . GLN A 1 69 ? 3.903 2.640 -20.856 1.00 66.06 69 GLN A C 1
ATOM 568 O O . GLN A 1 69 ? 3.196 2.812 -21.851 1.00 66.06 69 GLN A O 1
ATOM 573 N N . ILE A 1 70 ? 5.091 2.037 -20.909 1.00 62.69 70 ILE A N 1
ATOM 574 C CA . ILE A 1 70 ? 5.674 1.462 -22.120 1.00 62.69 70 ILE A CA 1
ATOM 575 C C . ILE A 1 70 ? 5.654 -0.064 -22.020 1.00 62.69 70 ILE A C 1
ATOM 577 O O . ILE A 1 70 ? 6.532 -0.693 -21.440 1.00 62.69 70 ILE A O 1
ATOM 581 N N . GLY A 1 71 ? 4.623 -0.665 -22.613 1.00 66.19 71 GLY A N 1
ATOM 582 C CA . GLY A 1 71 ? 4.447 -2.117 -22.633 1.00 66.19 71 GLY A CA 1
ATOM 583 C C . GLY A 1 71 ? 3.688 -2.683 -21.423 1.00 66.19 71 GLY A C 1
ATOM 584 O O . GLY A 1 71 ? 3.215 -1.934 -20.564 1.00 66.19 71 GLY A O 1
ATOM 585 N N . PRO A 1 72 ? 3.497 -4.013 -21.387 1.00 66.25 72 PRO A N 1
ATOM 586 C CA . PRO A 1 72 ? 2.719 -4.681 -20.347 1.00 66.25 72 PRO A CA 1
ATOM 587 C C . PRO A 1 72 ? 3.454 -4.721 -18.999 1.00 66.25 72 PRO A C 1
ATOM 589 O O . PRO A 1 72 ? 4.681 -4.650 -18.948 1.00 66.25 72 PRO A O 1
ATOM 592 N N . ASP A 1 73 ? 2.696 -4.889 -17.912 1.00 65.88 73 ASP A N 1
ATOM 593 C CA . ASP A 1 73 ? 3.256 -5.158 -16.584 1.00 65.88 73 ASP A CA 1
ATOM 594 C C . ASP A 1 73 ? 4.002 -6.505 -16.599 1.00 65.88 73 ASP A C 1
ATOM 596 O O . ASP A 1 73 ? 3.456 -7.536 -17.000 1.00 65.88 73 ASP A O 1
ATOM 600 N N . ILE A 1 74 ? 5.258 -6.503 -16.155 1.00 69.75 74 ILE A N 1
ATOM 601 C CA . ILE A 1 74 ? 6.151 -7.664 -16.221 1.00 69.75 74 ILE A CA 1
ATOM 602 C C . ILE A 1 74 ? 6.137 -8.375 -14.864 1.00 69.75 74 ILE A C 1
ATOM 604 O O . ILE A 1 74 ? 6.448 -7.738 -13.860 1.00 69.75 74 ILE A O 1
ATOM 608 N N . PRO A 1 75 ? 5.829 -9.680 -14.771 1.00 68.88 75 PRO A N 1
ATOM 609 C CA . PRO A 1 75 ? 5.914 -10.393 -13.498 1.00 68.88 75 PRO A CA 1
ATOM 610 C C . PRO A 1 75 ? 7.330 -10.337 -12.904 1.00 68.88 75 PRO A C 1
ATOM 612 O O . PRO A 1 75 ? 8.318 -10.549 -13.604 1.00 68.88 75 PRO A O 1
ATOM 615 N N . MET A 1 76 ? 7.445 -10.106 -11.598 1.00 70.38 76 MET A N 1
ATOM 616 C CA . MET A 1 76 ? 8.733 -9.906 -10.921 1.00 70.38 76 MET A CA 1
ATOM 617 C C . MET A 1 76 ? 9.689 -11.088 -11.098 1.00 70.38 76 MET A C 1
ATOM 619 O O . MET A 1 76 ? 10.875 -10.904 -11.350 1.00 70.38 76 MET A O 1
ATOM 623 N N . ALA A 1 77 ? 9.167 -12.314 -11.033 1.00 63.69 77 ALA A N 1
ATOM 624 C CA . ALA A 1 77 ? 9.960 -13.524 -11.238 1.00 63.69 77 ALA A CA 1
ATOM 625 C C . ALA A 1 77 ? 10.607 -13.563 -12.635 1.00 63.69 77 ALA A C 1
ATOM 627 O O . ALA A 1 77 ? 11.748 -13.989 -12.780 1.00 63.69 77 ALA A O 1
ATOM 628 N N . VAL A 1 78 ? 9.898 -13.056 -13.650 1.00 63.69 78 VAL A N 1
ATOM 629 C CA . VAL A 1 78 ? 10.377 -12.955 -15.036 1.00 63.69 78 VAL A CA 1
ATOM 630 C C . VAL A 1 78 ? 11.484 -11.907 -15.147 1.00 63.69 78 VAL A C 1
ATOM 632 O O . VAL A 1 78 ? 12.484 -12.133 -15.825 1.00 63.69 78 VAL A O 1
ATOM 635 N N . PHE A 1 79 ? 11.330 -10.787 -14.440 1.00 65.56 79 PHE A N 1
ATOM 636 C CA . PHE A 1 79 ? 12.325 -9.721 -14.386 1.00 65.56 79 PHE A CA 1
ATOM 637 C C . PHE A 1 79 ? 13.615 -10.159 -13.663 1.00 65.56 79 PHE A C 1
ATOM 639 O O . PHE A 1 79 ? 14.716 -9.875 -14.129 1.00 65.56 79 PHE A O 1
ATOM 646 N N . LEU A 1 80 ? 13.497 -10.895 -12.551 1.00 62.50 80 LEU A N 1
ATOM 647 C CA . LEU A 1 80 ? 14.631 -11.341 -11.729 1.00 62.50 80 LEU A CA 1
ATOM 648 C C . LEU A 1 80 ? 15.377 -12.558 -12.285 1.00 62.50 80 LEU A C 1
ATOM 650 O O . LEU A 1 80 ? 16.571 -12.699 -12.011 1.00 62.50 80 LEU A O 1
ATOM 654 N N . ALA A 1 81 ? 14.703 -13.427 -13.045 1.00 63.09 81 ALA A N 1
ATOM 655 C CA . ALA A 1 81 ? 15.307 -14.631 -13.613 1.00 63.09 81 ALA A CA 1
ATOM 656 C C . ALA A 1 81 ? 16.432 -14.328 -14.618 1.00 63.09 81 ALA A C 1
ATOM 658 O O . ALA A 1 81 ? 17.174 -15.235 -14.972 1.00 63.09 81 ALA A O 1
ATOM 659 N N . GLY A 1 82 ? 16.578 -13.080 -15.087 1.00 55.44 82 GLY A N 1
ATOM 660 C CA . GLY A 1 82 ? 17.652 -12.652 -15.993 1.00 55.44 82 GLY A CA 1
ATOM 661 C C . GLY A 1 82 ? 17.578 -13.245 -17.409 1.00 55.44 82 GLY A C 1
ATOM 662 O O . GLY A 1 82 ? 18.059 -12.629 -18.352 1.00 55.44 82 GLY A O 1
ATOM 663 N N . GLU A 1 83 ? 16.922 -14.390 -17.594 1.00 49.00 83 GLU A N 1
ATOM 664 C CA . GLU A 1 83 ? 16.853 -15.119 -18.864 1.00 49.00 83 GLU A CA 1
ATOM 665 C C . GLU A 1 83 ? 15.714 -14.634 -19.780 1.00 49.00 83 GLU A C 1
ATOM 667 O O . GLU A 1 83 ? 15.846 -14.677 -21.001 1.00 49.00 83 GLU A O 1
ATOM 672 N N . VAL A 1 84 ? 14.619 -14.086 -19.230 1.00 47.09 84 VAL A N 1
ATOM 673 C CA . VAL A 1 84 ? 13.474 -13.579 -20.028 1.00 47.09 84 VAL A CA 1
ATOM 674 C C . VAL A 1 84 ? 13.594 -12.084 -20.360 1.00 47.09 84 VAL A C 1
ATOM 676 O O . VAL A 1 84 ? 13.027 -11.608 -21.347 1.00 47.09 84 VAL A O 1
ATOM 679 N N . ALA A 1 85 ? 14.417 -11.363 -19.598 1.00 48.31 85 ALA A N 1
ATOM 680 C CA . ALA A 1 85 ? 14.915 -10.023 -19.905 1.00 48.31 85 ALA A CA 1
ATOM 681 C C . ALA A 1 85 ? 15.467 -9.922 -21.342 1.00 48.31 85 ALA A C 1
ATOM 683 O O . ALA A 1 85 ? 15.132 -8.998 -22.082 1.00 48.31 85 ALA A O 1
ATOM 684 N N . SER A 1 86 ? 16.217 -10.932 -21.786 1.00 50.00 86 SER A N 1
ATOM 685 C CA . SER A 1 86 ? 16.763 -11.015 -23.145 1.00 50.00 86 SER A CA 1
ATOM 686 C C . SER A 1 86 ? 15.687 -11.083 -24.237 1.00 50.00 86 SER A C 1
ATOM 688 O O . SER A 1 86 ? 15.907 -10.600 -25.342 1.00 50.00 86 SER A O 1
ATOM 690 N N . PHE A 1 87 ? 14.511 -11.648 -23.954 1.00 45.75 87 PHE A N 1
ATOM 691 C CA . PHE A 1 87 ? 13.497 -11.922 -24.978 1.00 45.75 87 PHE A CA 1
ATOM 692 C C . PHE A 1 87 ? 12.556 -10.732 -25.239 1.00 45.75 87 PHE A C 1
ATOM 694 O O . PHE A 1 87 ? 12.183 -10.488 -26.385 1.00 45.75 87 PHE A O 1
ATOM 701 N N . TRP A 1 88 ? 12.219 -9.944 -24.209 1.00 45.31 88 TRP A N 1
ATOM 702 C CA . TRP A 1 88 ? 11.374 -8.745 -24.353 1.00 45.31 88 TRP A CA 1
ATOM 703 C C . TRP A 1 88 ? 12.181 -7.441 -24.542 1.00 45.31 88 TRP A C 1
ATOM 705 O O . TRP A 1 88 ? 11.650 -6.486 -25.115 1.00 45.31 88 TRP A O 1
ATOM 715 N N . TRP A 1 89 ? 13.468 -7.394 -24.149 1.00 46.12 89 TRP A N 1
ATOM 716 C CA . TRP A 1 89 ? 14.338 -6.223 -24.358 1.00 46.12 89 TRP A CA 1
ATOM 717 C C . TRP A 1 89 ? 15.158 -6.244 -25.654 1.00 46.12 89 TRP A C 1
ATOM 719 O O . TRP A 1 89 ? 15.363 -5.170 -26.208 1.00 46.12 89 TRP A O 1
ATOM 729 N N . ALA A 1 90 ? 15.594 -7.390 -26.194 1.00 49.12 90 ALA A N 1
ATOM 730 C CA . ALA A 1 90 ? 16.579 -7.395 -27.290 1.00 49.12 90 ALA A CA 1
ATOM 731 C C . ALA A 1 90 ? 16.075 -6.861 -28.644 1.00 49.12 90 ALA A C 1
ATOM 733 O O . ALA A 1 90 ? 16.881 -6.369 -29.431 1.00 49.12 90 ALA A O 1
ATOM 734 N N . GLY A 1 91 ? 14.772 -6.950 -28.932 1.00 60.94 91 GLY A N 1
ATOM 735 C CA . GLY A 1 91 ? 14.230 -6.540 -30.230 1.00 60.94 91 GLY A CA 1
ATOM 736 C C . GLY A 1 91 ? 13.587 -5.151 -30.193 1.00 60.94 91 GLY A C 1
ATOM 737 O O . GLY A 1 91 ? 14.258 -4.162 -30.481 1.00 60.94 91 GLY A O 1
ATOM 738 N N . PRO A 1 92 ? 12.294 -5.033 -29.843 1.00 62.03 92 PRO A N 1
ATOM 739 C CA . PRO A 1 92 ? 11.559 -3.779 -30.021 1.00 62.03 92 PRO A CA 1
ATOM 740 C C . PRO A 1 92 ? 11.986 -2.669 -29.051 1.00 62.03 92 PRO A C 1
ATOM 742 O O . PRO A 1 92 ? 12.158 -1.529 -29.465 1.00 62.03 92 PRO A O 1
ATOM 745 N N . MET A 1 93 ? 12.196 -2.990 -27.769 1.00 60.69 93 MET A N 1
ATOM 746 C CA . MET A 1 93 ? 12.616 -2.017 -26.749 1.00 60.69 93 MET A CA 1
ATOM 747 C C . MET A 1 93 ? 14.041 -1.518 -26.995 1.00 60.69 93 MET A C 1
ATOM 749 O O . MET A 1 93 ? 14.259 -0.311 -27.026 1.00 60.69 93 MET A O 1
ATOM 753 N N . ARG A 1 94 ? 14.999 -2.418 -27.259 1.00 60.47 94 ARG A N 1
ATOM 754 C CA . ARG A 1 94 ? 16.360 -2.039 -27.665 1.00 60.47 94 ARG A CA 1
ATOM 755 C C . ARG A 1 94 ? 16.354 -1.223 -28.955 1.00 60.47 94 ARG A C 1
ATOM 757 O O . ARG A 1 94 ? 17.076 -0.239 -29.023 1.00 60.47 94 ARG A O 1
ATOM 764 N N . ALA A 1 95 ? 15.519 -1.561 -29.940 1.00 63.00 95 ALA A N 1
ATOM 765 C CA . ALA A 1 95 ? 15.380 -0.751 -31.150 1.00 63.00 95 ALA A CA 1
ATOM 766 C C . ALA A 1 95 ? 14.865 0.665 -30.843 1.00 63.00 95 ALA A C 1
ATOM 768 O O . ALA A 1 95 ? 15.400 1.628 -31.381 1.00 63.00 95 ALA A O 1
ATOM 769 N N . VAL A 1 96 ? 13.879 0.813 -29.951 1.00 60.19 96 VAL A N 1
ATOM 770 C CA . VAL A 1 96 ? 13.383 2.127 -29.505 1.00 60.19 96 VAL A CA 1
ATOM 771 C C . VAL A 1 96 ? 14.469 2.902 -28.750 1.00 60.19 96 VAL A C 1
ATOM 773 O O . VAL A 1 96 ? 14.698 4.067 -29.062 1.00 60.19 96 VAL A O 1
ATOM 776 N N . LEU A 1 97 ? 15.179 2.263 -27.817 1.00 58.34 97 LEU A N 1
ATOM 777 C CA . LEU A 1 97 ? 16.255 2.884 -27.033 1.00 58.34 97 LEU A CA 1
ATOM 778 C C . LEU A 1 97 ? 17.447 3.310 -27.910 1.00 58.34 97 LEU A C 1
ATOM 780 O O . LEU A 1 97 ? 17.937 4.426 -27.763 1.00 58.34 97 LEU A O 1
ATOM 784 N N . LEU A 1 98 ? 17.866 2.471 -28.866 1.00 58.47 98 LEU A N 1
ATOM 785 C CA . LEU A 1 98 ? 18.940 2.785 -29.818 1.00 58.47 98 LEU A CA 1
ATOM 786 C C . LEU A 1 98 ? 18.542 3.899 -30.796 1.00 58.47 98 LEU A C 1
ATOM 788 O O . LEU A 1 98 ? 19.354 4.771 -31.088 1.00 58.47 98 LEU A O 1
ATOM 792 N N . ASN A 1 99 ? 17.300 3.894 -31.292 1.00 56.06 99 ASN A N 1
ATOM 793 C CA . ASN A 1 99 ? 16.824 4.897 -32.250 1.00 56.06 99 ASN A CA 1
ATOM 794 C C . ASN A 1 99 ? 16.585 6.268 -31.588 1.00 56.06 99 ASN A C 1
ATOM 796 O O . ASN A 1 99 ? 16.659 7.302 -32.244 1.00 56.06 99 ASN A O 1
ATOM 800 N N . LEU A 1 100 ? 16.332 6.296 -30.275 1.00 58.22 100 LEU A N 1
ATOM 801 C CA . LEU A 1 100 ? 16.214 7.537 -29.509 1.00 58.22 100 LEU A CA 1
ATOM 802 C C . LEU A 1 100 ? 17.571 8.196 -29.215 1.00 58.22 100 LEU A C 1
ATOM 804 O O . LEU A 1 100 ? 17.582 9.401 -28.984 1.00 58.22 100 LEU A O 1
ATOM 808 N N . GLY A 1 101 ? 18.688 7.453 -29.240 1.00 49.88 101 GLY A N 1
ATOM 809 C CA . GLY A 1 101 ? 20.064 7.984 -29.241 1.00 49.88 101 GLY A CA 1
ATOM 810 C C . GLY A 1 101 ? 20.458 8.892 -28.064 1.00 49.88 101 GLY A C 1
ATOM 811 O O . GLY A 1 101 ? 21.464 9.592 -28.141 1.00 49.88 101 GLY A O 1
ATOM 812 N N . ILE A 1 102 ? 19.662 8.937 -26.994 1.00 53.72 102 ILE A N 1
ATOM 813 C CA . ILE A 1 102 ? 19.809 9.879 -25.878 1.00 53.72 102 ILE A CA 1
ATOM 814 C C . ILE A 1 102 ? 19.750 9.093 -24.565 1.00 53.72 102 ILE A C 1
ATOM 816 O O . ILE A 1 102 ? 18.976 8.143 -24.435 1.00 53.72 102 ILE A O 1
ATOM 820 N N . ARG A 1 103 ? 20.536 9.519 -23.567 1.00 52.00 103 ARG A N 1
ATOM 821 C CA . ARG A 1 103 ? 20.414 9.055 -22.175 1.00 52.00 103 ARG A CA 1
ATOM 822 C C . ARG A 1 103 ? 18.957 9.122 -21.730 1.00 52.00 103 ARG A C 1
ATOM 824 O O . ARG A 1 103 ? 18.346 10.194 -21.726 1.00 52.00 103 ARG A O 1
ATOM 831 N N . THR A 1 104 ? 18.383 7.970 -21.405 1.00 58.25 104 THR A N 1
ATOM 832 C CA . THR A 1 104 ? 16.941 7.854 -21.181 1.00 58.25 104 THR A CA 1
ATOM 833 C C . THR A 1 104 ? 16.670 7.554 -19.715 1.00 58.25 104 THR A C 1
ATOM 835 O O . THR A 1 104 ? 17.257 6.639 -19.149 1.00 58.25 104 THR A O 1
ATOM 838 N N . PHE A 1 105 ? 15.754 8.306 -19.102 1.00 54.75 105 PHE A N 1
ATOM 839 C CA . PHE A 1 105 ? 15.236 7.980 -17.775 1.00 54.75 105 PHE A CA 1
ATOM 840 C C . PHE A 1 105 ? 13.999 7.107 -17.920 1.00 54.75 105 PHE A C 1
ATOM 842 O O . PHE A 1 105 ? 13.014 7.512 -18.547 1.00 54.75 105 PHE A O 1
ATOM 849 N N . ILE A 1 106 ? 14.054 5.926 -17.324 1.00 60.22 106 ILE A N 1
ATOM 850 C CA . ILE A 1 106 ? 12.921 5.020 -17.222 1.00 60.22 106 ILE A CA 1
ATOM 851 C C . ILE A 1 106 ? 12.433 5.048 -15.777 1.00 60.22 106 ILE A C 1
ATOM 853 O O . ILE A 1 106 ? 13.219 4.938 -14.835 1.00 60.22 106 ILE A O 1
ATOM 857 N N . GLU A 1 107 ? 11.131 5.234 -15.601 1.00 54.78 107 GLU A N 1
ATOM 858 C CA . GLU A 1 107 ? 10.480 5.100 -14.305 1.00 54.78 107 GLU A CA 1
ATOM 859 C C . GLU A 1 107 ? 10.070 3.644 -14.134 1.00 54.78 107 GLU A C 1
ATOM 861 O O . GLU A 1 107 ? 9.262 3.120 -14.904 1.00 54.78 107 GLU A O 1
ATOM 866 N N . VAL A 1 108 ? 10.652 2.994 -13.132 1.00 56.28 108 VAL A N 1
ATOM 867 C CA . VAL A 1 108 ? 10.288 1.634 -12.758 1.00 56.28 108 VAL A CA 1
ATOM 868 C C . VAL A 1 108 ? 9.437 1.708 -11.503 1.00 56.28 108 VAL A C 1
ATOM 870 O O . VAL A 1 108 ? 9.846 2.271 -10.486 1.00 56.28 108 VAL A O 1
ATOM 873 N N . GLU A 1 109 ? 8.230 1.173 -11.609 1.00 59.00 109 GLU A N 1
ATOM 874 C CA . GLU A 1 109 ? 7.257 1.093 -10.530 1.00 59.00 109 GLU A CA 1
ATOM 875 C C . GLU A 1 109 ? 7.059 -0.381 -10.179 1.00 59.00 109 GLU A C 1
ATOM 877 O O . GLU A 1 109 ? 6.726 -1.207 -11.031 1.00 59.00 109 GLU A O 1
ATOM 882 N N . LEU A 1 110 ? 7.303 -0.728 -8.919 1.00 58.81 110 LEU A N 1
ATOM 883 C CA . LEU A 1 110 ? 7.005 -2.059 -8.412 1.00 58.81 110 LEU A CA 1
ATOM 884 C C . LEU A 1 110 ? 5.540 -2.053 -7.978 1.00 58.81 110 LEU A C 1
ATOM 886 O O . LEU A 1 110 ? 5.178 -1.346 -7.044 1.00 58.81 110 LEU A O 1
ATOM 890 N N . VAL A 1 111 ? 4.698 -2.810 -8.675 1.00 57.38 111 VAL A N 1
ATOM 891 C CA . VAL A 1 111 ? 3.259 -2.851 -8.399 1.00 57.38 111 VAL A CA 1
ATOM 892 C C . VAL A 1 111 ? 2.974 -4.055 -7.507 1.00 57.38 111 VAL A C 1
ATOM 894 O O . VAL A 1 111 ? 3.251 -5.196 -7.895 1.00 57.38 111 VAL A O 1
ATOM 897 N N . HIS A 1 112 ? 2.412 -3.815 -6.322 1.00 65.12 112 HIS A N 1
ATOM 898 C CA . HIS A 1 112 ? 1.820 -4.859 -5.491 1.00 65.12 112 HIS A CA 1
ATOM 899 C C . HIS A 1 112 ? 0.295 -4.842 -5.672 1.00 65.12 112 HIS A C 1
ATOM 901 O O . HIS A 1 112 ? -0.333 -3.788 -5.621 1.00 65.12 112 HIS A O 1
ATOM 907 N N . GLU A 1 113 ? -0.336 -6.001 -5.885 1.00 65.94 113 GLU A N 1
ATOM 908 C CA . GLU A 1 113 ? -1.797 -6.057 -6.082 1.00 65.94 113 GLU A CA 1
ATOM 909 C C . GLU A 1 113 ? -2.572 -5.521 -4.869 1.00 65.94 113 GLU A C 1
ATOM 911 O O . GLU A 1 113 ? -3.579 -4.839 -5.043 1.00 65.94 113 GLU A O 1
ATOM 916 N N . ALA A 1 114 ? -2.061 -5.748 -3.653 1.00 67.81 114 ALA A N 1
ATOM 917 C CA . ALA A 1 114 ? -2.662 -5.194 -2.438 1.00 67.81 114 ALA A CA 1
ATOM 918 C C . ALA A 1 114 ? -2.687 -3.654 -2.427 1.00 67.81 114 ALA A C 1
ATOM 920 O O . ALA A 1 114 ? -3.671 -3.090 -1.966 1.00 67.81 114 ALA A O 1
ATOM 921 N N . ASP A 1 115 ? -1.689 -2.975 -3.000 1.00 74.12 115 ASP A N 1
ATOM 922 C CA . ASP A 1 115 ? -1.612 -1.506 -3.016 1.00 74.12 115 ASP A CA 1
ATOM 923 C C . ASP A 1 115 ? -2.743 -0.896 -3.848 1.00 74.12 115 ASP A C 1
ATOM 925 O O . ASP A 1 115 ? -3.364 0.097 -3.465 1.00 74.12 115 ASP A O 1
ATOM 929 N N . GLY A 1 116 ? -3.047 -1.529 -4.986 1.00 75.69 116 GLY A N 1
ATOM 930 C CA . GLY A 1 116 ? -4.186 -1.154 -5.820 1.00 75.69 116 GLY A CA 1
ATOM 931 C C . GLY A 1 116 ? -5.514 -1.346 -5.088 1.00 75.69 116 GLY A C 1
ATOM 932 O O . GLY A 1 116 ? -6.388 -0.487 -5.170 1.00 75.69 116 GLY A O 1
ATOM 933 N N . VAL A 1 117 ? -5.641 -2.431 -4.318 1.00 82.81 117 VAL A N 1
ATOM 934 C CA . VAL A 1 117 ? -6.829 -2.697 -3.494 1.00 82.81 117 VAL A CA 1
ATOM 935 C C . VAL A 1 117 ? -6.949 -1.688 -2.344 1.00 82.81 117 VAL A C 1
ATOM 937 O O . VAL A 1 117 ? -8.052 -1.218 -2.076 1.00 82.81 117 VAL A O 1
ATOM 940 N N . VAL A 1 118 ? -5.843 -1.295 -1.700 1.00 85.00 118 VAL A N 1
ATOM 941 C CA . VAL A 1 118 ? -5.840 -0.236 -0.673 1.00 85.00 118 VAL A CA 1
ATOM 942 C C . VAL A 1 118 ? -6.264 1.098 -1.274 1.00 85.00 118 VAL A C 1
ATOM 944 O O . VAL A 1 118 ? -7.123 1.761 -0.700 1.00 85.00 118 VAL A O 1
ATOM 947 N N . ARG A 1 119 ? -5.721 1.477 -2.439 1.00 84.75 119 ARG A N 1
ATOM 948 C CA . ARG A 1 119 ? -6.117 2.713 -3.131 1.00 84.75 119 ARG A CA 1
ATOM 949 C C . ARG A 1 119 ? -7.609 2.707 -3.466 1.00 84.75 119 ARG A C 1
ATOM 951 O O . ARG A 1 119 ? -8.291 3.664 -3.135 1.00 84.75 119 ARG A O 1
ATOM 958 N N . GLN A 1 120 ? -8.130 1.599 -3.994 1.00 87.44 120 GLN A N 1
ATOM 959 C CA . GLN A 1 120 ? -9.567 1.453 -4.232 1.00 87.44 120 GLN A CA 1
ATOM 960 C C . GLN A 1 120 ? -10.389 1.598 -2.941 1.00 87.44 120 GLN A C 1
ATOM 962 O O . GLN A 1 120 ? -11.449 2.212 -2.958 1.00 87.44 120 GLN A O 1
ATOM 967 N N . GLY A 1 121 ? -9.916 1.040 -1.823 1.00 89.69 121 GLY A N 1
ATOM 968 C CA . GLY A 1 121 ? -10.565 1.221 -0.524 1.00 89.69 121 GLY A CA 1
ATOM 969 C C . GLY A 1 121 ? -10.591 2.684 -0.079 1.00 89.69 121 GLY A C 1
ATOM 970 O O . GLY A 1 121 ? -11.604 3.140 0.440 1.00 89.69 121 GLY A O 1
ATOM 971 N N . VAL A 1 122 ? -9.506 3.429 -0.327 1.00 87.44 122 VAL A N 1
ATOM 972 C CA . VAL A 1 122 ? -9.448 4.872 -0.049 1.00 87.44 122 VAL A CA 1
ATOM 973 C C . VAL A 1 122 ? -10.468 5.634 -0.883 1.00 87.44 122 VAL A C 1
ATOM 975 O O . VAL A 1 122 ? -11.225 6.420 -0.322 1.00 87.44 122 VAL A O 1
ATOM 978 N N . ASP A 1 123 ? -10.524 5.369 -2.187 1.00 86.06 123 ASP A N 1
ATOM 979 C CA . ASP A 1 123 ? -11.460 6.037 -3.093 1.00 86.06 123 ASP A CA 1
ATOM 980 C C . ASP A 1 123 ? -12.919 5.791 -2.660 1.00 86.06 123 ASP A C 1
ATOM 982 O O . ASP A 1 123 ? -13.686 6.739 -2.511 1.00 86.06 123 ASP A O 1
ATOM 986 N N . LEU A 1 124 ? -13.270 4.541 -2.332 1.00 89.06 124 LEU A N 1
ATOM 987 C CA . LEU A 1 124 ? -14.608 4.173 -1.850 1.00 89.06 124 LEU A CA 1
ATOM 988 C C . LEU A 1 124 ? -14.978 4.864 -0.532 1.00 89.06 124 LEU A C 1
ATOM 990 O O . LEU A 1 124 ? -16.102 5.330 -0.371 1.00 89.06 124 LEU A O 1
ATOM 994 N N . TYR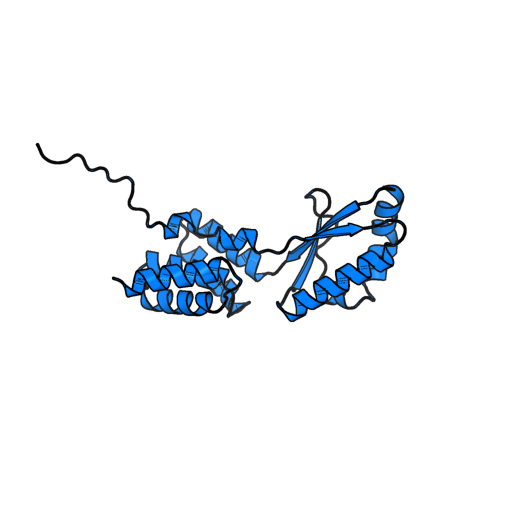 A 1 125 ? -14.041 4.967 0.413 1.00 85.94 125 TYR A N 1
ATOM 995 C CA . TYR A 1 125 ? -14.295 5.671 1.670 1.00 85.94 125 TYR A CA 1
ATOM 996 C C . TYR A 1 125 ? -14.566 7.162 1.433 1.00 85.94 125 TYR A C 1
ATOM 998 O O . TYR A 1 125 ? -15.472 7.725 2.044 1.00 85.94 125 TYR A O 1
ATOM 1006 N N . MET A 1 126 ? -13.824 7.790 0.515 1.00 83.38 126 MET A N 1
ATOM 1007 C CA . MET A 1 126 ? -14.033 9.193 0.138 1.00 83.38 126 MET A CA 1
ATOM 1008 C C . MET A 1 126 ? -15.368 9.413 -0.587 1.00 83.38 126 MET A C 1
ATOM 1010 O O . MET A 1 126 ? -15.958 10.485 -0.472 1.00 83.38 126 MET A O 1
ATOM 1014 N N . GLU A 1 127 ? -15.869 8.399 -1.293 1.00 88.19 127 GLU A N 1
ATOM 1015 C CA . GLU 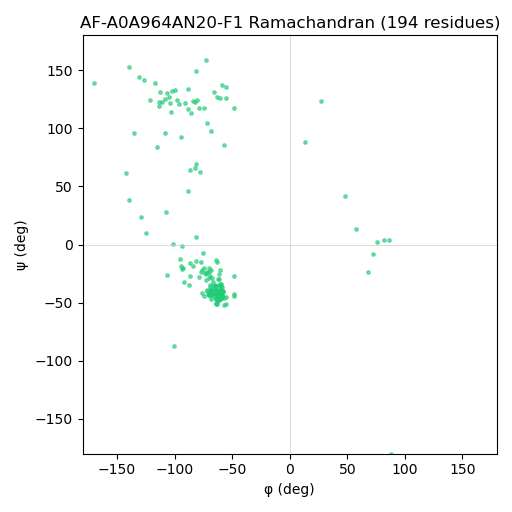A 1 127 ? -17.214 8.378 -1.883 1.00 88.19 127 GLU A CA 1
ATOM 1016 C C . GLU A 1 127 ? -18.326 8.130 -0.841 1.00 88.19 127 GLU A C 1
ATOM 1018 O O . GLU A 1 127 ? -19.507 8.266 -1.155 1.00 88.19 127 GLU A O 1
ATOM 1023 N N . GLY A 1 128 ? -17.967 7.817 0.409 1.00 88.25 128 GLY A N 1
ATOM 1024 C CA . GLY A 1 128 ? -18.901 7.506 1.495 1.00 88.25 128 GLY A CA 1
ATOM 1025 C C . GLY A 1 128 ? -19.337 6.038 1.549 1.00 88.25 128 GLY A C 1
ATOM 1026 O O . GLY A 1 128 ? -20.145 5.668 2.401 1.00 88.25 128 GLY A O 1
ATOM 1027 N N . GLU A 1 129 ? -18.784 5.182 0.690 1.00 92.94 129 GLU A N 1
ATOM 1028 C CA . GLU A 1 129 ? -19.071 3.747 0.606 1.00 92.94 129 GLU A CA 1
ATOM 1029 C C . GLU A 1 129 ? -18.263 2.968 1.663 1.00 92.94 129 GLU A C 1
ATOM 1031 O O . GLU A 1 129 ? -17.355 2.187 1.359 1.00 92.94 129 GLU A O 1
ATOM 1036 N N . VAL A 1 130 ? -18.573 3.209 2.942 1.00 91.19 130 VAL A N 1
ATOM 1037 C CA . VAL A 1 130 ? -17.801 2.716 4.101 1.00 91.19 130 VAL A CA 1
ATOM 1038 C C . VAL A 1 130 ? -17.689 1.186 4.136 1.00 91.19 130 VAL A C 1
ATOM 1040 O O . VAL A 1 130 ? -16.595 0.657 4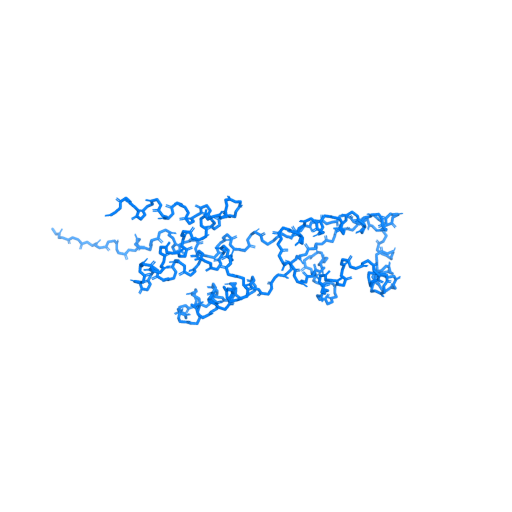.341 1.00 91.19 130 VAL A O 1
ATOM 1043 N N . ASP A 1 131 ? -18.781 0.460 3.884 1.00 93.38 131 ASP A N 1
ATOM 1044 C CA . ASP A 1 131 ? -18.778 -1.011 3.902 1.00 93.38 131 ASP A CA 1
ATOM 1045 C C . ASP A 1 131 ? -17.892 -1.591 2.787 1.00 93.38 131 ASP A C 1
ATOM 1047 O O . ASP A 1 131 ? -17.130 -2.541 2.998 1.00 93.38 131 ASP A O 1
ATOM 1051 N N . ALA A 1 132 ? -17.945 -0.984 1.598 1.00 93.19 132 ALA A N 1
ATOM 1052 C CA . ALA A 1 132 ? -17.131 -1.394 0.461 1.00 93.19 132 ALA A CA 1
ATOM 1053 C C . ALA A 1 132 ? -15.643 -1.087 0.704 1.00 93.19 132 ALA A C 1
ATOM 1055 O O . ALA A 1 132 ? -14.780 -1.907 0.380 1.00 93.19 132 ALA A O 1
ATOM 1056 N N . ALA A 1 133 ? -15.328 0.057 1.317 1.00 92.81 133 ALA A N 1
ATOM 1057 C CA . ALA A 1 133 ? -13.968 0.400 1.720 1.00 92.81 133 ALA A CA 1
ATOM 1058 C C . ALA A 1 133 ? -13.394 -0.609 2.731 1.00 92.81 133 ALA A C 1
ATOM 1060 O O . ALA A 1 133 ? -12.274 -1.098 2.550 1.00 92.81 133 ALA A O 1
ATOM 1061 N N . GLU A 1 134 ? -14.174 -0.990 3.750 1.00 95.69 134 GLU A N 1
ATOM 1062 C CA . GLU A 1 134 ? -13.777 -2.005 4.733 1.00 95.69 134 GLU A CA 1
ATOM 1063 C C . GLU A 1 134 ? -13.470 -3.353 4.062 1.00 95.69 134 GLU A C 1
ATOM 1065 O O . GLU A 1 134 ? -12.454 -3.991 4.371 1.00 95.69 134 GLU A O 1
ATOM 1070 N N . GLU A 1 135 ? -14.308 -3.780 3.109 1.00 95.50 135 GLU A N 1
ATOM 1071 C CA . GLU A 1 135 ? -14.078 -5.003 2.338 1.00 95.50 135 GLU A CA 1
ATOM 1072 C C . GLU A 1 135 ? -12.742 -4.948 1.588 1.00 95.50 135 GLU A C 1
ATOM 1074 O O . GLU A 1 135 ? -11.962 -5.907 1.642 1.00 95.50 135 GLU A O 1
ATOM 1079 N N . ARG A 1 136 ? -12.433 -3.817 0.939 1.00 93.12 136 ARG A N 1
ATOM 1080 C CA . ARG A 1 136 ? -11.162 -3.638 0.224 1.00 93.12 136 ARG A CA 1
ATOM 1081 C C . ARG A 1 136 ? -9.969 -3.685 1.162 1.00 93.12 136 ARG A C 1
ATOM 1083 O O . ARG A 1 136 ? -9.036 -4.439 0.888 1.00 93.12 136 ARG A O 1
ATOM 1090 N N . TYR A 1 137 ? -9.990 -2.989 2.294 1.00 92.81 137 TYR A N 1
ATOM 1091 C CA . TYR A 1 137 ? -8.868 -3.061 3.234 1.00 92.81 137 TYR A CA 1
ATOM 1092 C C . TYR A 1 137 ? -8.663 -4.469 3.782 1.00 92.81 137 TYR A C 1
ATOM 1094 O O 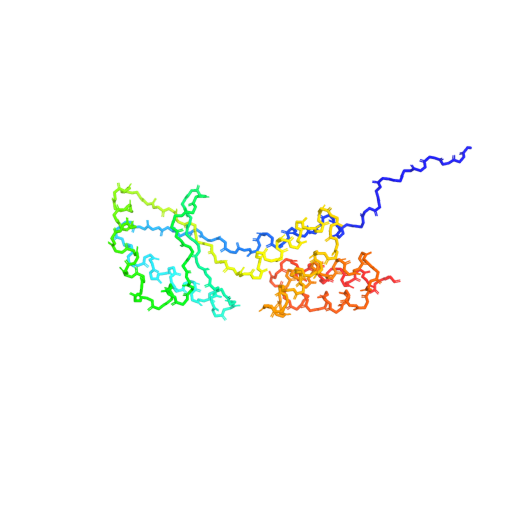. TYR A 1 137 ? -7.537 -4.964 3.823 1.00 92.81 137 TYR A O 1
ATOM 1102 N N . ARG A 1 138 ? -9.740 -5.181 4.120 1.00 94.50 138 ARG A N 1
ATOM 1103 C CA . ARG A 1 138 ? -9.638 -6.584 4.543 1.00 94.50 138 ARG A CA 1
ATOM 1104 C C . ARG A 1 138 ? -9.134 -7.495 3.432 1.00 94.50 138 ARG A C 1
ATOM 1106 O O . ARG A 1 138 ? -8.388 -8.429 3.714 1.00 94.50 138 ARG A O 1
ATOM 1113 N N . MET A 1 139 ? -9.511 -7.245 2.182 1.00 90.50 139 MET A N 1
ATOM 1114 C CA . MET A 1 139 ? -8.979 -7.968 1.029 1.00 90.50 139 MET A CA 1
ATOM 1115 C C . MET A 1 139 ? -7.477 -7.715 0.861 1.00 90.50 139 MET A C 1
ATOM 1117 O O . MET A 1 139 ? -6.724 -8.677 0.711 1.00 90.50 139 MET A O 1
ATOM 1121 N N . ALA A 1 140 ? -7.027 -6.464 0.984 1.00 87.94 140 ALA A N 1
ATOM 1122 C CA . ALA A 1 140 ? -5.606 -6.129 0.995 1.00 87.94 140 ALA A CA 1
ATOM 1123 C C . ALA A 1 140 ? -4.866 -6.853 2.133 1.00 87.94 140 ALA A C 1
ATOM 1125 O O . ALA A 1 140 ? -3.809 -7.430 1.898 1.00 87.94 140 ALA A O 1
ATOM 1126 N N . LEU A 1 141 ? -5.462 -6.946 3.328 1.00 89.75 141 LEU A N 1
ATOM 1127 C CA . LEU A 1 141 ? -4.889 -7.682 4.463 1.00 89.75 141 LEU A CA 1
ATOM 1128 C C . LEU A 1 141 ? -4.896 -9.206 4.291 1.00 89.75 141 LEU A C 1
ATOM 1130 O O . LEU A 1 141 ? -4.013 -9.885 4.810 1.00 89.75 141 LEU A O 1
ATOM 1134 N N . LYS A 1 142 ? -5.848 -9.773 3.543 1.00 87.50 142 LYS A N 1
ATOM 1135 C CA . LYS A 1 142 ? -5.804 -11.194 3.154 1.00 87.50 142 LYS A CA 1
ATOM 1136 C C . LYS A 1 142 ? -4.640 -11.475 2.205 1.00 87.50 142 LYS A C 1
ATOM 1138 O O . LYS A 1 142 ? -4.039 -12.542 2.287 1.00 87.50 142 LYS A O 1
ATOM 1143 N N . MET A 1 143 ? -4.320 -10.529 1.320 1.00 81.25 143 MET A N 1
ATOM 1144 C CA . MET A 1 143 ? -3.164 -10.625 0.424 1.00 81.25 143 MET A CA 1
ATOM 1145 C C . MET A 1 143 ? -1.849 -10.390 1.176 1.00 81.25 143 MET A C 1
ATOM 1147 O O . MET A 1 143 ? -0.883 -11.130 0.985 1.00 81.25 143 MET A O 1
ATOM 1151 N N . ARG A 1 144 ? -1.816 -9.373 2.046 1.00 76.88 144 ARG A N 1
ATOM 1152 C CA . ARG A 1 144 ? -0.663 -8.988 2.862 1.00 76.88 144 ARG A CA 1
ATOM 1153 C C . ARG A 1 144 ? -1.104 -8.694 4.305 1.00 76.88 144 ARG A C 1
ATOM 1155 O O . ARG A 1 144 ? -1.486 -7.571 4.618 1.00 76.88 144 ARG A O 1
ATOM 1162 N N . PRO A 1 145 ? -0.995 -9.677 5.219 1.00 86.56 145 PRO A N 1
ATOM 1163 C CA . PRO A 1 145 ? -1.439 -9.517 6.609 1.00 86.56 145 PRO A CA 1
ATOM 1164 C C . PRO A 1 145 ? -0.738 -8.405 7.398 1.00 86.56 145 PRO A C 1
ATOM 1166 O O . PRO A 1 145 ? -1.273 -7.937 8.402 1.00 86.56 145 PRO A O 1
ATOM 1169 N N . SER A 1 146 ? 0.453 -7.992 6.970 1.00 85.31 146 SER A N 1
ATOM 1170 C CA . SER A 1 146 ? 1.250 -6.924 7.577 1.00 85.31 146 SER A CA 1
ATOM 1171 C C . SER A 1 146 ? 1.269 -5.657 6.715 1.00 85.31 146 SER A C 1
ATOM 1173 O O . SER A 1 146 ? 2.265 -4.942 6.701 1.00 85.31 146 SER A O 1
ATOM 1175 N N . ASP A 1 147 ? 0.226 -5.417 5.915 1.00 85.31 147 ASP A N 1
ATOM 1176 C CA . ASP A 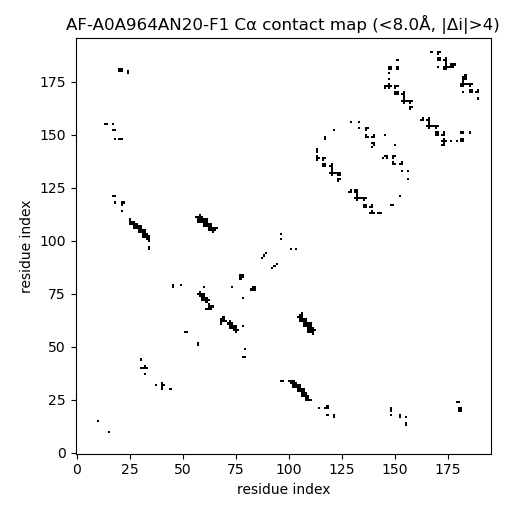1 147 ? 0.158 -4.218 5.086 1.00 85.31 147 ASP A CA 1
ATOM 1177 C C . ASP A 1 147 ? -0.095 -2.974 5.932 1.00 85.31 147 ASP A C 1
ATOM 1179 O O . ASP A 1 147 ? -1.209 -2.753 6.403 1.00 85.31 147 ASP A O 1
ATOM 1183 N N . THR A 1 148 ? 0.945 -2.167 6.132 1.00 87.94 148 THR A N 1
ATOM 1184 C CA . THR A 1 148 ? 0.908 -1.000 7.017 1.00 87.94 148 THR A CA 1
ATOM 1185 C C . THR A 1 148 ? -0.147 0.024 6.597 1.00 87.94 148 THR A C 1
ATOM 1187 O O . THR A 1 148 ? -0.870 0.540 7.449 1.00 87.94 148 THR A O 1
ATOM 1190 N N . ALA A 1 149 ? -0.298 0.273 5.294 1.00 86.88 149 ALA A N 1
ATOM 1191 C CA . ALA A 1 149 ? -1.288 1.208 4.772 1.00 86.88 149 ALA A CA 1
ATOM 1192 C C . ALA A 1 149 ? -2.720 0.670 4.926 1.00 86.88 149 ALA A C 1
ATOM 1194 O O . ALA A 1 149 ? -3.616 1.404 5.345 1.00 86.88 149 ALA A O 1
ATOM 1195 N N . ALA A 1 150 ? -2.956 -0.611 4.629 1.00 90.56 150 ALA A N 1
ATOM 1196 C CA . ALA A 1 150 ? -4.265 -1.231 4.823 1.00 90.56 150 ALA A CA 1
ATOM 1197 C C . ALA A 1 150 ? -4.648 -1.290 6.309 1.00 90.56 150 ALA A C 1
ATOM 1199 O O . ALA A 1 150 ? -5.791 -1.002 6.651 1.00 90.56 150 ALA A O 1
ATOM 1200 N N . LEU A 1 151 ? -3.698 -1.628 7.191 1.00 94.12 151 LEU A N 1
ATOM 1201 C CA . LEU A 1 151 ? -3.898 -1.650 8.641 1.00 94.12 151 LEU A CA 1
ATOM 1202 C C . LEU A 1 151 ? -4.241 -0.257 9.173 1.00 94.12 151 LEU A C 1
ATOM 1204 O O . LEU A 1 151 ? -5.209 -0.120 9.914 1.00 94.12 151 LEU A O 1
ATOM 1208 N N . TYR A 1 152 ? -3.494 0.777 8.782 1.00 92.38 152 TYR A N 1
ATOM 1209 C CA . TYR A 1 152 ? -3.773 2.142 9.223 1.00 92.38 152 TYR A CA 1
ATOM 1210 C C . TYR A 1 152 ? -5.140 2.635 8.735 1.00 92.38 152 TYR A C 1
ATOM 1212 O O . TYR A 1 152 ? -5.954 3.057 9.555 1.00 92.38 152 TYR A O 1
ATOM 1220 N N . ASN A 1 153 ? -5.438 2.522 7.434 1.00 91.94 153 ASN A N 1
ATOM 1221 C CA . ASN A 1 153 ? -6.713 3.002 6.887 1.00 91.94 153 ASN A CA 1
ATOM 1222 C C . ASN A 1 153 ? -7.913 2.212 7.435 1.00 91.94 153 ASN A C 1
ATOM 1224 O O . ASN A 1 153 ? -8.934 2.812 7.768 1.00 91.94 153 ASN A O 1
ATOM 1228 N N . LEU A 1 154 ? -7.782 0.890 7.621 1.00 94.69 154 LEU A N 1
ATOM 1229 C CA . LEU A 1 154 ? -8.801 0.096 8.312 1.00 94.69 154 LEU A CA 1
ATOM 1230 C C . LEU A 1 154 ? -8.958 0.542 9.770 1.00 94.69 154 LEU A C 1
ATOM 1232 O O . LEU A 1 154 ? -10.080 0.657 10.250 1.00 94.69 154 LEU A O 1
ATOM 1236 N N . GLY A 1 155 ? -7.860 0.836 10.469 1.00 94.56 155 GLY A N 1
ATOM 1237 C CA . GLY A 1 155 ? -7.885 1.363 11.832 1.00 94.56 155 GLY A CA 1
ATOM 1238 C C . GLY A 1 155 ? -8.647 2.685 11.935 1.00 94.56 155 GLY A C 1
ATOM 1239 O O . GLY A 1 155 ? -9.476 2.841 12.836 1.00 94.56 155 GLY A O 1
ATOM 1240 N N . VAL A 1 156 ? -8.424 3.608 10.994 1.00 91.88 156 VAL A N 1
ATOM 1241 C CA . VAL A 1 156 ? -9.157 4.882 10.920 1.00 91.88 156 VAL A CA 1
ATOM 1242 C C . VAL A 1 156 ? -10.641 4.638 10.652 1.00 91.88 156 VAL A C 1
ATOM 1244 O O . VAL A 1 156 ? -11.468 5.122 11.426 1.00 91.88 156 VAL A O 1
ATOM 1247 N N . LEU A 1 157 ? -10.975 3.837 9.633 1.00 92.62 157 LEU A N 1
ATOM 1248 C CA . LEU A 1 157 ? -12.356 3.496 9.280 1.00 92.62 157 LEU A CA 1
ATOM 1249 C C . LEU A 1 157 ? -13.097 2.887 10.475 1.00 92.62 157 LEU A C 1
ATOM 1251 O O . LEU A 1 157 ? -14.144 3.390 10.876 1.00 92.62 157 LEU A O 1
ATOM 1255 N N . LEU A 1 158 ? -12.514 1.864 11.109 1.00 93.69 158 LEU A N 1
ATOM 1256 C CA . LEU A 1 158 ? -13.105 1.174 12.257 1.00 93.69 158 LEU A CA 1
ATOM 1257 C C . LEU A 1 158 ? -13.379 2.123 13.422 1.00 93.69 158 LEU A C 1
ATOM 1259 O O . LEU A 1 158 ? -14.386 1.982 14.116 1.00 93.69 158 LEU A O 1
ATOM 1263 N N . ARG A 1 159 ? -12.503 3.106 13.639 1.00 89.12 159 ARG A N 1
ATOM 1264 C CA . ARG A 1 159 ? -12.686 4.110 14.687 1.00 89.12 159 ARG A CA 1
ATOM 1265 C C . ARG A 1 159 ? -13.867 5.028 14.391 1.00 89.12 159 ARG A C 1
ATOM 1267 O O . ARG A 1 159 ? -14.658 5.271 15.299 1.00 89.12 159 ARG A O 1
ATOM 1274 N N . VAL A 1 160 ? -13.993 5.498 13.148 1.00 87.88 160 VAL A N 1
ATOM 1275 C CA . VAL A 1 160 ? -15.113 6.345 12.698 1.00 87.88 160 VAL A CA 1
ATOM 1276 C C . VAL A 1 160 ? -16.435 5.577 12.781 1.00 87.88 160 VAL A C 1
ATOM 1278 O O . VAL A 1 160 ? -17.438 6.126 13.225 1.00 87.88 160 VAL A O 1
ATOM 1281 N N . THR A 1 161 ? -16.426 4.272 12.497 1.00 89.44 161 THR A N 1
ATOM 1282 C CA . THR A 1 161 ? -17.600 3.396 12.660 1.00 89.44 161 THR A CA 1
ATOM 1283 C C . THR A 1 161 ? -17.824 2.909 14.102 1.00 89.44 161 THR A C 1
ATOM 1285 O O . THR A 1 161 ? -18.671 2.052 14.341 1.00 89.44 161 THR A O 1
ATOM 1288 N N . GLY A 1 162 ? -17.052 3.393 15.084 1.00 90.44 162 GLY A N 1
ATOM 1289 C CA . GLY A 1 162 ? -17.233 3.083 16.511 1.00 90.44 162 GLY A CA 1
ATOM 1290 C C . GLY A 1 162 ? -16.642 1.753 17.007 1.00 90.44 162 GLY A C 1
ATOM 1291 O O . GLY A 1 162 ? -16.770 1.425 18.187 1.00 90.44 162 GLY A O 1
ATOM 1292 N N . ARG A 1 163 ? -15.936 0.998 16.161 1.00 94.06 163 ARG A N 1
ATOM 1293 C CA . ARG A 1 163 ? -15.294 -0.295 16.472 1.00 94.06 163 ARG A CA 1
ATOM 1294 C C . ARG A 1 163 ? -13.892 -0.091 17.055 1.00 94.06 163 ARG A C 1
ATOM 1296 O O . ARG A 1 163 ? -12.877 -0.460 16.463 1.00 94.06 163 ARG A O 1
ATOM 1303 N N . LYS A 1 164 ? -13.841 0.536 18.234 1.00 89.56 164 LYS A N 1
ATOM 1304 C CA . LYS A 1 164 ? -12.601 1.014 18.876 1.00 89.56 164 LYS A CA 1
ATOM 1305 C C . LYS A 1 164 ? -11.570 -0.086 19.164 1.00 89.56 164 LYS A C 1
ATOM 1307 O O . LYS A 1 164 ? -10.388 0.137 18.921 1.00 89.56 164 LYS A O 1
ATOM 1312 N N . ASP A 1 165 ? -11.990 -1.259 19.631 1.00 91.25 165 ASP A N 1
ATOM 1313 C CA . ASP A 1 165 ? -11.050 -2.333 19.994 1.00 91.25 165 ASP A CA 1
ATOM 1314 C C . ASP A 1 165 ? -10.314 -2.900 18.772 1.00 91.25 165 ASP A C 1
ATOM 1316 O O . ASP A 1 165 ? -9.097 -3.084 18.795 1.00 91.25 165 ASP A O 1
ATOM 1320 N N . GLU A 1 166 ? -11.036 -3.116 17.669 1.00 93.75 166 GLU A N 1
ATOM 1321 C CA . GLU A 1 166 ? -10.441 -3.580 16.410 1.00 93.75 166 GLU A CA 1
ATOM 1322 C C . GLU A 1 166 ? -9.557 -2.503 15.769 1.00 93.75 166 GLU A C 1
ATOM 1324 O O . GLU A 1 166 ? -8.510 -2.810 15.200 1.00 93.75 166 GLU A O 1
ATOM 1329 N N . SER A 1 167 ? -9.950 -1.234 15.905 1.00 94.00 167 SER A N 1
ATOM 1330 C CA . SER A 1 167 ? -9.139 -0.094 15.479 1.00 94.00 167 SER A CA 1
ATOM 1331 C C . SER A 1 167 ? -7.783 -0.062 16.199 1.00 94.00 167 SER A C 1
ATOM 1333 O O . SER A 1 167 ? -6.742 0.063 15.551 1.00 94.00 167 SER A O 1
ATOM 1335 N N . LEU A 1 168 ? -7.771 -0.266 17.522 1.00 94.62 168 LEU A N 1
ATOM 1336 C CA . LEU A 1 168 ? -6.541 -0.325 18.317 1.00 94.62 168 LEU A CA 1
ATOM 1337 C C . LEU A 1 168 ? -5.616 -1.471 17.890 1.00 94.62 168 LEU A C 1
ATOM 1339 O O . LEU A 1 168 ? -4.403 -1.268 17.831 1.00 94.62 168 LEU A O 1
ATOM 1343 N N . ASP A 1 169 ? -6.151 -2.658 17.584 1.00 95.12 169 ASP A N 1
ATOM 1344 C CA . ASP A 1 169 ? -5.343 -3.765 17.044 1.00 95.12 169 ASP A CA 1
ATOM 1345 C C . ASP A 1 169 ? -4.686 -3.380 15.713 1.00 95.12 169 ASP A C 1
ATOM 1347 O O . ASP A 1 169 ? -3.476 -3.546 15.533 1.00 95.12 169 ASP A O 1
ATOM 1351 N N . CYS A 1 170 ? -5.468 -2.790 14.807 1.00 94.56 170 CYS A N 1
ATOM 1352 C CA . CYS A 1 170 ? -4.982 -2.362 13.502 1.00 94.56 170 CYS A CA 1
ATOM 1353 C C . CYS A 1 170 ? -3.858 -1.327 13.631 1.00 94.56 170 CYS A C 1
ATOM 1355 O O . CYS A 1 170 ? -2.798 -1.495 13.024 1.00 94.56 170 CYS A O 1
ATOM 1357 N N . PHE A 1 171 ? -4.033 -0.308 14.479 1.00 93.94 171 PHE A N 1
ATOM 1358 C CA . PHE A 1 171 ? -2.992 0.691 14.712 1.00 93.94 171 PHE A CA 1
ATOM 1359 C C . PHE A 1 171 ? -1.746 0.104 15.375 1.00 93.94 171 PHE A C 1
ATOM 1361 O O . PHE A 1 171 ? -0.638 0.443 14.969 1.00 93.94 171 PHE A O 1
ATOM 1368 N N . ARG A 1 172 ? -1.883 -0.813 16.344 1.00 95.06 172 ARG A N 1
ATOM 1369 C CA . ARG A 1 172 ? -0.721 -1.477 16.969 1.00 95.06 172 ARG A CA 1
ATOM 1370 C C . ARG A 1 172 ? 0.094 -2.263 15.956 1.00 95.06 172 ARG A C 1
ATOM 1372 O O . ARG A 1 172 ? 1.318 -2.223 15.999 1.00 95.06 172 ARG A O 1
ATOM 1379 N N . ARG A 1 173 ? -0.575 -2.958 15.037 1.00 94.31 173 ARG A N 1
ATOM 1380 C CA . ARG A 1 173 ? 0.095 -3.713 13.976 1.00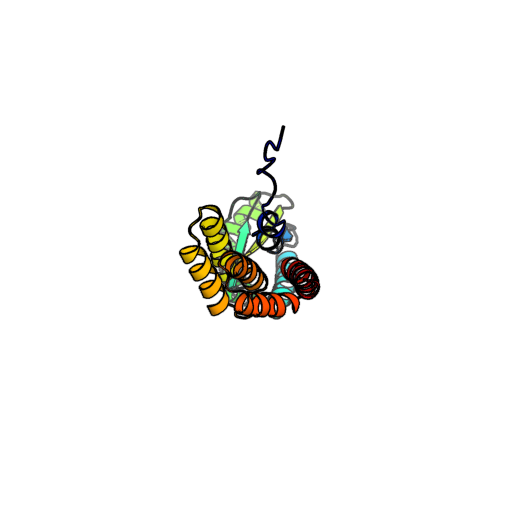 94.31 173 ARG A CA 1
ATOM 1381 C C . ARG A 1 173 ? 0.750 -2.783 12.959 1.00 94.31 173 ARG A C 1
ATOM 1383 O O . ARG A 1 173 ? 1.902 -3.017 12.610 1.00 94.31 173 ARG A O 1
ATOM 1390 N N . ALA A 1 174 ? 0.074 -1.713 12.539 1.00 92.44 174 ALA A N 1
ATOM 1391 C CA . ALA A 1 174 ? 0.658 -0.713 11.643 1.00 92.44 174 ALA A CA 1
ATOM 1392 C C . ALA A 1 174 ? 1.890 -0.031 12.267 1.00 92.44 174 ALA A C 1
ATOM 1394 O O . ALA A 1 174 ? 2.898 0.165 11.600 1.00 92.44 174 ALA A O 1
ATOM 1395 N N . ALA A 1 175 ? 1.846 0.258 13.568 1.00 93.94 175 ALA A N 1
ATOM 1396 C CA . ALA A 1 175 ? 2.927 0.898 14.315 1.00 93.94 175 ALA A CA 1
ATOM 1397 C C . ALA A 1 175 ? 4.237 0.090 14.382 1.00 93.94 175 ALA A C 1
ATOM 1399 O O . ALA A 1 175 ? 5.265 0.654 14.753 1.00 93.94 175 ALA A O 1
ATOM 1400 N N . THR A 1 176 ? 4.212 -1.206 14.046 1.00 90.94 176 THR A N 1
ATOM 1401 C CA . THR A 1 176 ? 5.425 -2.044 14.000 1.00 90.94 176 THR A CA 1
ATOM 1402 C C . THR A 1 176 ? 6.361 -1.689 12.844 1.00 90.94 176 THR A C 1
ATOM 1404 O O . THR A 1 176 ? 7.542 -2.022 12.897 1.00 90.94 176 THR A O 1
ATOM 1407 N N . ASP A 1 177 ? 5.852 -1.010 11.816 1.00 83.69 177 ASP A N 1
ATOM 1408 C CA . ASP A 1 177 ? 6.619 -0.593 10.648 1.00 83.69 177 ASP A CA 1
ATOM 1409 C C . ASP A 1 177 ? 7.129 0.844 10.834 1.00 83.69 177 ASP A C 1
ATOM 1411 O O . ASP A 1 177 ? 6.434 1.825 10.562 1.00 83.69 177 ASP A O 1
ATOM 1415 N N . GLU A 1 178 ? 8.344 0.973 11.370 1.00 81.00 178 GLU A N 1
ATOM 1416 C CA . GLU A 1 178 ? 8.909 2.274 11.743 1.00 81.00 178 GLU A CA 1
ATOM 1417 C C . GLU A 1 178 ? 9.322 3.139 10.549 1.00 81.00 178 GLU A C 1
ATOM 1419 O O . GLU A 1 178 ? 9.368 4.365 10.680 1.00 81.00 178 GLU A O 1
ATOM 1424 N N . GLU A 1 179 ? 9.622 2.515 9.408 1.00 78.25 179 GLU A N 1
ATOM 1425 C CA . GLU A 1 179 ? 10.065 3.201 8.190 1.00 78.25 179 GLU A CA 1
ATOM 1426 C C . GLU A 1 179 ? 8.887 3.720 7.356 1.00 78.25 179 GLU A C 1
ATOM 1428 O O . GLU A 1 179 ? 9.060 4.598 6.505 1.00 78.25 179 GLU A O 1
ATOM 1433 N N . HIS A 1 180 ? 7.681 3.196 7.588 1.00 75.12 180 HIS A N 1
ATOM 1434 C CA . HIS A 1 180 ? 6.500 3.547 6.816 1.00 75.12 180 HIS A CA 1
ATOM 1435 C C . HIS A 1 180 ? 5.767 4.769 7.405 1.00 75.12 180 HIS A C 1
ATOM 1437 O O . HIS A 1 180 ? 5.469 4.799 8.605 1.00 75.12 180 HIS A O 1
ATOM 1443 N N . PRO A 1 181 ? 5.366 5.757 6.578 1.00 81.06 181 PRO A N 1
ATOM 1444 C CA . PRO A 1 181 ? 4.645 6.945 7.045 1.00 81.06 181 PRO A CA 1
ATOM 1445 C C . PRO A 1 181 ? 3.359 6.622 7.821 1.00 81.06 181 PRO A C 1
ATOM 1447 O O . PRO A 1 181 ? 3.104 7.189 8.880 1.00 81.06 181 PRO A O 1
ATOM 1450 N N . ASP A 1 182 ? 2.542 5.687 7.323 1.00 84.94 182 ASP A N 1
ATOM 1451 C CA . ASP A 1 182 ? 1.357 5.186 8.041 1.00 84.94 182 ASP A CA 1
ATOM 1452 C C . ASP A 1 182 ? 1.686 4.503 9.380 1.00 84.94 182 ASP A C 1
ATOM 1454 O O . ASP A 1 182 ? 0.888 4.592 10.309 1.00 84.94 182 ASP A O 1
ATOM 1458 N N . GLY A 1 183 ? 2.859 3.880 9.529 1.00 86.50 183 GLY A N 1
ATOM 1459 C CA . GLY A 1 183 ? 3.287 3.298 10.804 1.00 86.50 183 GLY A CA 1
ATOM 1460 C C . GLY A 1 183 ? 3.667 4.367 11.832 1.00 86.50 183 GLY A C 1
ATOM 1461 O O . GLY A 1 183 ? 3.290 4.280 13.003 1.00 86.50 183 GLY A O 1
ATOM 1462 N N . ALA A 1 184 ? 4.328 5.445 11.398 1.00 87.44 184 ALA A N 1
ATOM 1463 C CA . ALA A 1 184 ? 4.559 6.625 12.235 1.00 87.44 184 ALA A CA 1
ATOM 1464 C C . ALA A 1 184 ? 3.239 7.278 12.686 1.00 87.44 184 ALA A C 1
ATOM 1466 O O . ALA A 1 184 ? 3.046 7.505 13.881 1.00 87.44 184 ALA A O 1
ATOM 1467 N N . ARG A 1 185 ? 2.294 7.480 11.759 1.00 87.19 185 ARG A N 1
ATOM 1468 C CA . ARG A 1 185 ? 0.962 8.033 12.065 1.00 87.19 185 ARG A CA 1
ATOM 1469 C C . ARG A 1 185 ? 0.138 7.131 12.981 1.00 87.19 185 ARG A C 1
ATOM 1471 O O . ARG A 1 185 ? -0.576 7.621 13.855 1.00 87.19 185 ARG A O 1
ATOM 1478 N N . ALA A 1 186 ? 0.258 5.811 12.834 1.00 90.50 186 ALA A N 1
ATOM 1479 C CA . ALA A 1 186 ? -0.371 4.858 13.743 1.00 90.50 186 ALA A CA 1
ATOM 1480 C C . ALA A 1 186 ? 0.160 5.001 15.180 1.00 90.50 186 ALA A C 1
ATOM 1482 O O . ALA A 1 186 ? -0.632 4.988 16.121 1.00 90.50 186 ALA A O 1
ATOM 1483 N N . ARG A 1 187 ? 1.476 5.190 15.365 1.00 92.38 187 ARG A N 1
ATOM 1484 C CA . ARG A 1 187 ? 2.082 5.430 16.692 1.00 92.38 187 ARG A CA 1
ATOM 1485 C C . ARG A 1 187 ? 1.584 6.722 17.329 1.00 92.38 187 ARG A C 1
ATOM 1487 O O . ARG A 1 187 ? 1.222 6.715 18.502 1.00 92.38 187 ARG A O 1
ATOM 1494 N N . GLU A 1 188 ? 1.529 7.800 16.556 1.00 89.94 188 GLU A N 1
ATOM 1495 C CA . GLU A 1 188 ? 0.988 9.082 17.015 1.00 89.94 188 GLU A CA 1
ATOM 1496 C C . GLU A 1 188 ? -0.483 8.952 17.438 1.00 89.94 188 GLU A C 1
ATOM 1498 O O . GLU A 1 188 ? -0.872 9.389 18.523 1.00 89.94 188 GLU A O 1
ATOM 1503 N N . THR A 1 189 ? -1.284 8.262 16.621 1.00 89.38 189 THR A N 1
ATOM 1504 C CA . THR A 1 189 ? -2.703 8.015 16.902 1.00 89.38 189 THR A CA 1
ATOM 1505 C C . THR A 1 189 ? -2.881 7.189 18.179 1.00 89.38 189 THR A C 1
ATOM 1507 O O . THR A 1 189 ? -3.719 7.523 19.013 1.00 89.38 189 THR A O 1
ATOM 1510 N N . LEU A 1 190 ? -2.070 6.144 18.381 1.00 90.75 190 LEU A N 1
ATOM 1511 C CA . LEU A 1 190 ? -2.080 5.347 19.613 1.00 90.75 190 LEU A CA 1
ATOM 1512 C C . LEU A 1 190 ? -1.701 6.167 20.847 1.00 90.75 190 LEU A C 1
ATOM 1514 O O . LEU A 1 190 ? -2.324 5.986 21.891 1.00 90.75 190 LEU A O 1
ATOM 1518 N N . GLY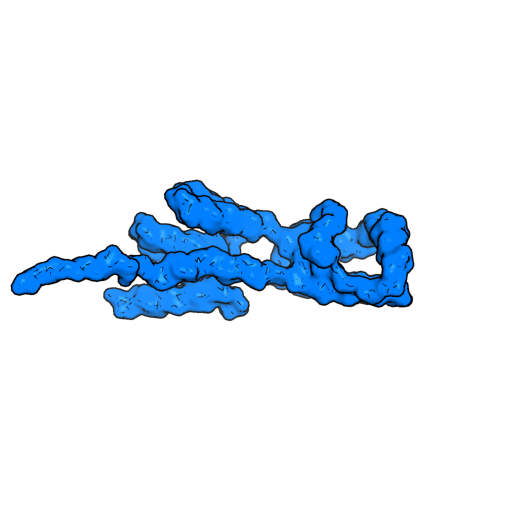 A 1 191 ? -0.717 7.065 20.728 1.00 90.38 191 GLY A N 1
ATOM 1519 C CA . GLY A 1 191 ? -0.341 7.990 21.799 1.00 90.38 191 GLY A CA 1
ATOM 1520 C C . GLY A 1 191 ? -1.529 8.847 22.230 1.00 90.38 191 GLY A C 1
ATOM 1521 O O . GLY A 1 191 ? -1.926 8.812 23.391 1.00 90.38 191 GLY A O 1
ATOM 1522 N N . ARG A 1 192 ? -2.193 9.493 21.265 1.00 86.12 192 ARG A N 1
ATOM 1523 C CA . ARG A 1 192 ? -3.399 10.302 21.509 1.00 86.12 192 ARG A CA 1
ATOM 1524 C C . ARG A 1 192 ? -4.558 9.505 22.117 1.00 86.12 192 ARG A C 1
ATOM 1526 O O . ARG A 1 192 ? -5.328 10.047 22.899 1.00 86.12 192 ARG A O 1
ATOM 1533 N N . MET A 1 193 ? -4.708 8.229 21.756 1.00 82.44 193 MET A N 1
ATOM 1534 C CA . MET A 1 193 ? -5.772 7.364 22.287 1.00 82.44 193 MET A CA 1
ATOM 1535 C C . MET A 1 193 ? -5.500 6.855 23.707 1.00 82.44 193 MET A C 1
ATOM 1537 O O . MET A 1 193 ? -6.447 6.485 24.392 1.00 82.44 193 MET A O 1
ATOM 1541 N N . GLY A 1 194 ? -4.238 6.797 24.138 1.00 71.81 194 GLY A N 1
ATOM 1542 C CA . GLY A 1 194 ? -3.868 6.429 25.508 1.00 71.81 194 GLY A CA 1
ATOM 1543 C C . GLY A 1 194 ? -3.973 7.582 26.510 1.00 71.81 194 GLY A C 1
ATOM 1544 O O . GLY A 1 194 ? -3.945 7.338 27.714 1.00 71.81 194 GLY A O 1
ATOM 1545 N N . GLU A 1 195 ? -4.088 8.818 26.021 1.00 54.34 195 GLU A N 1
ATOM 1546 C CA . GLU A 1 195 ? -4.181 10.045 26.825 1.00 54.34 195 GLU A CA 1
ATOM 1547 C C . GLU A 1 195 ? -5.631 10.497 27.113 1.00 54.34 195 GLU A C 1
ATOM 1549 O O . GLU A 1 195 ? -5.821 11.489 27.819 1.00 54.34 195 GLU A O 1
ATOM 1554 N N . ALA A 1 196 ? -6.645 9.784 26.601 1.00 46.34 196 ALA A N 1
ATOM 1555 C CA . ALA A 1 196 ? -8.078 10.099 26.730 1.00 46.34 196 ALA A CA 1
ATOM 1556 C C . ALA A 1 196 ? -8.828 9.106 27.632 1.00 46.34 196 ALA A C 1
ATOM 1558 O O . ALA A 1 196 ? -9.741 9.559 28.360 1.00 46.34 196 ALA A O 1
#

Sequence (196 aa):
MPDQDNAQDTQPEDERDFGRGAQDFFKRFKVEIDPDSIDDSLREMGTRIRGLYDQGRYTKVRVSYRGKQIGPDIPMAVFLAGEVASFWWAGPMRAVLLNLGIRTFIEVELVHEADGVVRQGVDLYMEGEVDAAEERYRMALKMRPSDTAALYNLGVLLRVTGRKDESLDCFRRAATDEEHPDGARARETLGRMGEA

Radius of gyration: 21.38 Å; Cα contacts (8 Å, |Δi|>4): 251; chains: 1; bounding box: 55×52×59 Å